Protein AF-A0A4U9HI62-F1 (afdb_monomer_lite)

Organism: NCBI:txid83655

Radius of gyration: 24.8 Å; chains: 1; bounding box: 85×35×76 Å

pLDDT: mean 85.25, std 19.71, range [37.12, 98.94]

Structure (mmCIF, N/CA/C/O backbone):
data_AF-A0A4U9HI62-F1
#
_entry.id   AF-A0A4U9HI62-F1
#
loop_
_atom_site.group_PDB
_atom_site.id
_atom_site.type_symbol
_atom_site.label_atom_id
_atom_site.label_alt_id
_atom_site.label_comp_id
_atom_site.label_asym_id
_atom_site.label_entity_id
_atom_site.label_seq_id
_atom_site.pdbx_PDB_ins_code
_atom_site.Cartn_x
_atom_site.Cartn_y
_atom_site.Cartn_z
_atom_site.occupancy
_atom_site.B_iso_or_equiv
_atom_site.auth_seq_id
_atom_site.auth_comp_id
_atom_site.auth_asym_id
_atom_site.auth_atom_id
_atom_site.pdbx_PDB_model_num
ATOM 1 N N . MET A 1 1 ? 38.200 18.224 -15.671 1.00 39.47 1 MET A N 1
ATOM 2 C CA . MET A 1 1 ? 36.780 18.005 -16.021 1.00 39.47 1 MET A CA 1
ATOM 3 C C . MET A 1 1 ? 36.491 16.531 -15.825 1.00 39.47 1 MET A C 1
ATOM 5 O O . MET A 1 1 ? 36.965 15.726 -16.612 1.00 39.47 1 MET A O 1
ATOM 9 N N . LEU A 1 2 ? 35.824 16.174 -14.729 1.00 37.12 2 LEU A N 1
ATOM 10 C CA . LEU A 1 2 ? 35.313 14.820 -14.533 1.00 37.12 2 LEU A CA 1
ATOM 11 C C . LEU A 1 2 ? 34.045 14.703 -15.378 1.00 37.12 2 LEU A C 1
ATOM 13 O O . LEU A 1 2 ? 33.030 15.313 -15.054 1.00 37.12 2 LEU A O 1
ATOM 17 N N . PHE A 1 3 ? 34.132 13.984 -16.494 1.00 41.41 3 PHE A N 1
ATOM 18 C CA . PHE A 1 3 ? 32.946 13.513 -17.196 1.00 41.41 3 PHE A CA 1
ATOM 19 C C . PHE A 1 3 ? 32.294 12.464 -16.300 1.00 41.41 3 PHE A C 1
ATOM 21 O O . PHE A 1 3 ? 32.802 11.350 -16.186 1.00 41.41 3 PHE A O 1
ATOM 28 N N . GLN A 1 4 ? 31.199 12.822 -15.631 1.00 47.38 4 GLN A N 1
ATOM 29 C CA . GLN A 1 4 ? 30.292 11.796 -15.137 1.00 47.38 4 GLN A CA 1
ATOM 30 C C . GLN A 1 4 ? 29.569 11.218 -16.359 1.00 47.38 4 GLN A C 1
ATOM 32 O O . GLN A 1 4 ? 28.978 11.989 -17.122 1.00 47.38 4 GLN A O 1
ATOM 37 N N . PRO A 1 5 ? 29.646 9.901 -16.608 1.00 45.91 5 PRO A N 1
ATOM 38 C CA . PRO A 1 5 ? 28.859 9.294 -17.665 1.00 45.91 5 PRO A CA 1
ATOM 39 C C . PRO A 1 5 ? 27.380 9.509 -17.337 1.00 45.91 5 PRO A C 1
ATOM 41 O O . PRO A 1 5 ? 26.924 9.169 -16.247 1.00 45.91 5 PRO A O 1
ATOM 44 N N . ILE A 1 6 ? 26.635 10.096 -18.274 1.00 47.72 6 ILE A N 1
ATOM 45 C CA . ILE A 1 6 ? 25.176 10.159 -18.203 1.00 47.72 6 ILE A CA 1
ATOM 46 C C . ILE A 1 6 ? 24.688 8.715 -18.332 1.00 47.72 6 ILE A C 1
ATOM 48 O O . ILE A 1 6 ? 24.604 8.173 -19.432 1.00 47.72 6 ILE A O 1
ATOM 52 N N . GLN A 1 7 ? 24.424 8.066 -17.201 1.00 53.81 7 GLN A N 1
ATOM 53 C CA . GLN A 1 7 ? 23.622 6.852 -17.175 1.00 53.81 7 GLN A CA 1
ATOM 54 C C . GLN A 1 7 ? 22.209 7.275 -17.578 1.00 53.81 7 GLN A C 1
ATOM 56 O O . GLN A 1 7 ? 21.537 7.999 -16.842 1.00 53.81 7 GLN A O 1
ATOM 61 N N . LEU A 1 8 ? 21.774 6.894 -18.781 1.00 54.72 8 LEU A N 1
ATOM 62 C CA . LEU A 1 8 ? 20.358 6.991 -19.121 1.00 54.72 8 LEU A CA 1
ATOM 63 C C . LEU A 1 8 ? 19.589 6.143 -18.095 1.00 54.72 8 LEU A C 1
ATOM 65 O O . LEU A 1 8 ? 19.993 5.007 -17.847 1.00 54.72 8 LEU A O 1
ATOM 69 N N . PRO A 1 9 ? 18.525 6.668 -17.471 1.00 72.19 9 PRO A N 1
ATOM 70 C CA . PRO A 1 9 ? 17.819 5.933 -16.436 1.00 72.19 9 PRO A CA 1
ATOM 71 C C . PRO A 1 9 ? 17.153 4.684 -17.033 1.00 72.19 9 PRO A C 1
ATOM 73 O O . PRO A 1 9 ? 16.184 4.777 -17.788 1.00 72.19 9 PRO A O 1
ATOM 76 N N . ASN A 1 10 ? 17.678 3.502 -16.704 1.00 82.12 10 ASN A N 1
ATOM 77 C CA . ASN A 1 10 ? 17.134 2.220 -17.155 1.00 82.12 10 ASN A CA 1
ATOM 78 C C . ASN A 1 10 ? 15.726 2.028 -16.570 1.00 82.12 10 ASN A C 1
ATOM 80 O O . ASN A 1 10 ? 15.565 2.024 -15.351 1.00 82.12 10 ASN A O 1
ATOM 84 N N . THR A 1 11 ? 14.710 1.880 -17.423 1.00 90.31 11 THR A N 1
ATOM 85 C CA . THR A 1 11 ? 13.299 1.766 -17.009 1.00 90.31 11 THR A CA 1
ATOM 86 C C . THR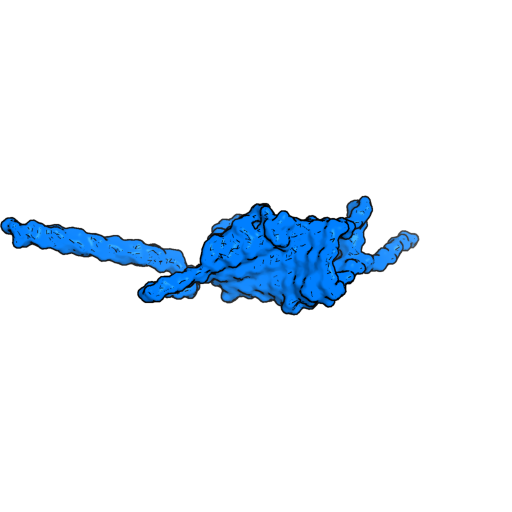 A 1 11 ? 12.755 0.370 -17.306 1.00 90.31 11 THR A C 1
ATOM 88 O O . THR A 1 11 ? 12.814 -0.076 -18.454 1.00 90.31 11 THR A O 1
ATOM 91 N N . LEU A 1 12 ? 12.151 -0.285 -16.314 1.00 92.88 12 LEU A N 1
ATOM 92 C CA . LEU A 1 12 ? 11.338 -1.486 -16.512 1.00 92.88 12 LEU A CA 1
ATOM 93 C C . LEU A 1 12 ? 9.904 -1.077 -16.878 1.00 92.88 12 LEU A C 1
ATOM 95 O O . LEU A 1 12 ? 9.232 -0.402 -16.102 1.00 92.88 12 LEU A O 1
ATOM 99 N N . ARG A 1 13 ? 9.417 -1.466 -18.061 1.00 95.62 13 ARG A N 1
ATOM 100 C CA . ARG A 1 13 ? 8.037 -1.183 -18.497 1.00 95.62 13 ARG A CA 1
ATOM 101 C C . ARG A 1 13 ? 7.234 -2.472 -18.566 1.00 95.62 13 ARG A C 1
ATOM 103 O O . ARG A 1 13 ? 7.564 -3.350 -19.357 1.00 95.62 13 ARG A O 1
ATOM 110 N N . LEU A 1 14 ? 6.163 -2.544 -17.787 1.00 97.81 14 LEU A N 1
ATOM 111 C CA . LEU A 1 14 ? 5.234 -3.670 -17.780 1.00 97.81 14 LEU A CA 1
ATOM 112 C C . LEU A 1 14 ? 4.024 -3.316 -18.651 1.00 97.81 14 LEU A C 1
ATOM 114 O O . LEU A 1 14 ? 3.350 -2.313 -18.412 1.00 97.81 14 LEU A O 1
ATOM 118 N N . THR A 1 15 ? 3.761 -4.108 -19.688 1.00 97.56 15 THR A N 1
ATOM 119 C CA . THR A 1 15 ? 2.645 -3.916 -20.630 1.00 97.56 15 THR A CA 1
ATOM 120 C C . THR A 1 15 ? 1.847 -5.210 -20.771 1.00 97.56 15 THR A C 1
ATOM 122 O O . THR A 1 15 ? 2.363 -6.292 -20.507 1.00 97.56 15 THR A O 1
ATOM 125 N N . GLY A 1 16 ? 0.570 -5.127 -21.153 1.00 97.62 16 GLY A N 1
ATOM 126 C CA . GLY A 1 16 ? -0.283 -6.317 -21.257 1.00 97.62 16 GLY A CA 1
ATOM 127 C C . GLY A 1 16 ? -0.533 -6.980 -19.899 1.00 97.62 16 GLY A C 1
ATOM 128 O O . GLY A 1 16 ? -0.913 -6.298 -18.948 1.00 97.62 16 GLY A O 1
ATOM 129 N N . THR A 1 17 ? -0.340 -8.292 -19.815 1.00 98.19 17 THR A N 1
ATOM 130 C CA . THR A 1 17 ? -0.448 -9.074 -18.575 1.00 98.19 17 THR A CA 1
ATOM 131 C C . THR A 1 17 ? 0.752 -9.990 -18.412 1.00 98.19 17 THR A C 1
ATOM 133 O O . THR A 1 17 ? 1.273 -10.465 -19.424 1.00 98.19 17 THR A O 1
ATOM 136 N N . GLY A 1 18 ? 1.131 -10.329 -17.183 1.00 97.56 18 GLY A N 1
ATOM 137 C CA . GLY A 1 18 ? 2.198 -11.303 -16.972 1.00 97.56 18 GLY A CA 1
ATOM 138 C C . GLY A 1 18 ? 2.489 -11.635 -15.517 1.00 97.56 18 GLY A C 1
ATOM 139 O O . GLY A 1 18 ? 2.011 -10.988 -14.591 1.00 97.56 18 GLY A O 1
ATOM 140 N N . THR A 1 19 ? 3.310 -12.658 -15.336 1.00 97.50 19 THR A N 1
ATOM 141 C CA . THR A 1 19 ? 3.870 -13.053 -14.045 1.00 97.50 19 THR A CA 1
ATOM 142 C C . THR A 1 19 ? 5.362 -13.258 -14.225 1.00 97.50 19 THR A C 1
ATOM 144 O O . THR A 1 19 ? 5.764 -13.868 -15.215 1.00 97.50 19 THR A O 1
ATOM 147 N N . GLU A 1 20 ? 6.168 -12.802 -13.278 1.00 96.81 20 GLU A N 1
ATOM 148 C CA . GLU A 1 20 ? 7.616 -12.979 -13.308 1.00 96.81 20 GLU A CA 1
ATOM 149 C C . GLU A 1 20 ? 8.150 -13.212 -11.893 1.00 96.81 20 GLU A C 1
ATOM 151 O O . GLU A 1 20 ? 7.743 -12.553 -10.931 1.00 96.81 20 GLU A O 1
ATOM 156 N N . ASP A 1 21 ? 9.059 -14.170 -11.751 1.00 95.81 21 ASP A N 1
ATOM 157 C CA . ASP A 1 21 ? 9.662 -14.548 -10.473 1.00 95.81 21 ASP A CA 1
ATOM 158 C C . ASP A 1 21 ? 11.165 -14.255 -10.394 1.00 95.81 21 ASP A C 1
ATOM 160 O O . ASP A 1 21 ? 11.751 -14.361 -9.313 1.00 95.81 21 ASP A O 1
ATOM 164 N N . SER A 1 22 ? 11.780 -13.810 -11.492 1.00 94.62 22 SER A N 1
ATOM 165 C CA . SER A 1 22 ? 13.163 -13.346 -11.493 1.00 94.62 22 SER A CA 1
ATOM 166 C C . SER A 1 22 ? 13.362 -12.096 -10.636 1.00 94.62 22 SER A C 1
ATOM 168 O O . SER A 1 22 ? 12.497 -11.225 -10.525 1.00 94.62 22 SER A O 1
ATOM 170 N N . ASN A 1 23 ? 14.564 -11.974 -10.072 1.00 92.25 23 ASN A N 1
ATOM 171 C CA . ASN A 1 23 ? 14.988 -10.761 -9.385 1.00 92.25 23 ASN A CA 1
ATOM 172 C C . ASN A 1 23 ? 15.405 -9.685 -10.399 1.00 92.25 23 ASN A C 1
ATOM 174 O O . ASN A 1 23 ? 16.255 -9.919 -11.257 1.00 92.25 23 ASN A O 1
ATOM 178 N N . PHE A 1 24 ? 14.875 -8.480 -10.223 1.00 90.12 24 PHE A N 1
ATOM 179 C CA . PHE A 1 24 ? 15.242 -7.261 -10.937 1.00 90.12 24 PHE A CA 1
ATOM 180 C C . PHE A 1 24 ? 16.097 -6.366 -10.036 1.00 90.12 24 PHE A C 1
ATOM 182 O O . PHE A 1 24 ? 15.711 -5.249 -9.690 1.00 90.12 24 PHE A O 1
ATOM 189 N N . ILE A 1 25 ? 17.247 -6.893 -9.620 1.00 85.12 25 ILE A N 1
ATOM 190 C CA . ILE A 1 25 ? 18.192 -6.228 -8.715 1.00 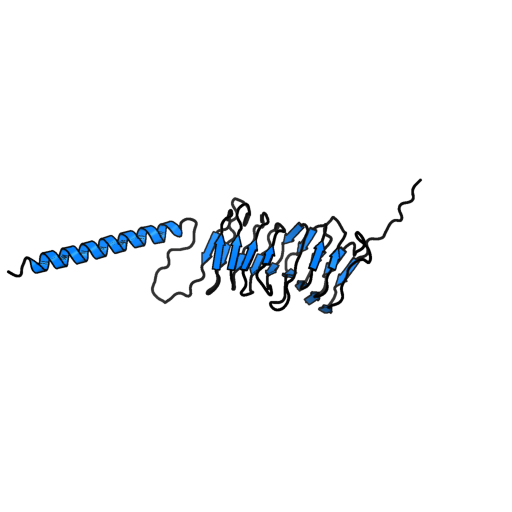85.12 25 ILE A CA 1
ATOM 191 C C . ILE A 1 25 ? 19.500 -5.910 -9.444 1.00 85.12 25 ILE A C 1
ATOM 193 O O . ILE A 1 25 ? 19.877 -6.618 -10.383 1.00 85.12 25 ILE A O 1
ATOM 197 N N . GLY A 1 26 ? 20.195 -4.847 -9.037 1.00 77.44 26 GLY A N 1
ATOM 198 C CA . GLY A 1 26 ? 21.539 -4.582 -9.544 1.00 77.44 26 GLY A CA 1
ATOM 199 C C . GLY A 1 26 ? 22.571 -5.564 -8.998 1.00 77.44 26 GLY A C 1
ATOM 200 O O . GLY A 1 26 ? 22.345 -6.258 -8.009 1.00 77.44 26 GLY A O 1
ATOM 201 N N . LEU A 1 27 ? 23.726 -5.633 -9.663 1.00 73.38 27 LEU A N 1
ATOM 202 C CA . LEU A 1 27 ? 24.824 -6.513 -9.250 1.00 73.38 27 LEU A CA 1
ATOM 203 C C . LEU A 1 27 ? 25.618 -5.954 -8.058 1.00 73.38 27 LEU A C 1
ATOM 205 O O . LEU A 1 27 ? 26.218 -6.737 -7.325 1.00 73.38 27 LEU A O 1
ATOM 209 N N . ASN A 1 28 ? 25.619 -4.630 -7.860 1.00 74.62 28 ASN A N 1
ATOM 210 C CA . ASN A 1 28 ? 26.267 -3.956 -6.733 1.00 74.62 28 ASN A CA 1
ATOM 211 C C . ASN A 1 28 ? 25.298 -3.006 -6.013 1.00 74.62 28 ASN A C 1
ATOM 213 O O . ASN A 1 28 ? 24.257 -2.627 -6.544 1.00 74.62 28 ASN A O 1
ATOM 217 N N . GLU A 1 29 ? 25.671 -2.583 -4.805 1.00 57.00 29 GLU A N 1
ATOM 218 C CA . GLU A 1 29 ? 24.950 -1.548 -4.061 1.00 57.00 29 GLU A CA 1
ATOM 219 C C . GLU A 1 29 ? 24.902 -0.239 -4.867 1.00 57.00 29 GLU A C 1
ATOM 221 O O . GLU A 1 29 ? 25.935 0.284 -5.282 1.00 57.00 29 GLU A O 1
ATOM 226 N N . GLY A 1 30 ? 23.696 0.284 -5.099 1.00 62.56 30 GLY A N 1
ATOM 227 C CA . GLY A 1 30 ? 23.479 1.468 -5.936 1.00 62.56 30 GLY A CA 1
ATOM 228 C C . GLY A 1 30 ? 23.289 1.172 -7.427 1.00 62.56 30 GLY A C 1
ATOM 229 O O . GLY A 1 30 ? 22.955 2.090 -8.175 1.00 62.56 30 GLY A O 1
ATOM 230 N N . ASP A 1 31 ? 23.415 -0.089 -7.845 1.00 71.25 31 ASP A N 1
ATOM 231 C CA . ASP A 1 31 ? 22.993 -0.542 -9.166 1.00 71.25 31 ASP A CA 1
ATOM 232 C C . ASP A 1 31 ? 21.537 -1.037 -9.085 1.00 71.25 31 ASP A C 1
ATOM 234 O O . ASP A 1 31 ? 21.136 -1.710 -8.138 1.00 71.25 31 ASP A O 1
ATOM 238 N N . GLY A 1 32 ? 20.717 -0.707 -10.079 1.00 80.50 32 GLY A N 1
ATOM 239 C CA . GLY A 1 32 ? 19.308 -1.096 -10.136 1.00 80.50 32 GLY A CA 1
ATOM 240 C C . GLY A 1 32 ? 18.600 -0.440 -11.316 1.00 80.50 32 GLY A C 1
ATOM 241 O O . GLY A 1 32 ? 19.234 0.203 -12.161 1.00 80.50 32 GLY A O 1
ATOM 242 N N . PHE A 1 33 ? 17.278 -0.584 -11.386 1.00 89.38 33 PHE A N 1
ATOM 243 C CA . PHE A 1 33 ? 16.493 0.160 -12.367 1.00 89.38 33 PHE A CA 1
ATOM 244 C C . PHE A 1 33 ? 16.255 1.576 -11.852 1.00 89.38 33 PHE A C 1
ATOM 246 O O . PHE A 1 33 ? 15.950 1.800 -10.683 1.00 89.38 33 PHE A O 1
ATOM 253 N N . ALA A 1 34 ? 16.373 2.563 -12.732 1.00 91.00 34 ALA A N 1
ATOM 254 C CA . ALA A 1 34 ? 16.032 3.930 -12.377 1.00 91.00 34 ALA A CA 1
ATOM 255 C C . ALA A 1 34 ? 14.527 4.078 -12.128 1.00 91.00 34 ALA A C 1
ATOM 257 O O . ALA A 1 34 ? 14.119 4.876 -11.286 1.00 91.00 34 ALA A O 1
ATOM 258 N N . SER A 1 35 ? 13.703 3.305 -12.839 1.00 94.00 35 SER A N 1
ATOM 259 C CA . SER A 1 35 ? 12.263 3.291 -12.614 1.00 94.00 35 SER A CA 1
ATOM 260 C C . SER A 1 35 ? 11.571 2.016 -13.100 1.00 94.00 35 SER A C 1
ATOM 262 O O . SER A 1 35 ? 12.095 1.265 -13.925 1.00 94.00 35 SER A O 1
ATOM 264 N N . LEU A 1 36 ? 10.356 1.804 -12.598 1.00 96.44 36 LEU A N 1
ATOM 265 C CA . LEU A 1 36 ? 9.380 0.820 -13.046 1.00 96.44 36 LEU A CA 1
ATOM 266 C C . LEU A 1 36 ? 8.088 1.554 -13.421 1.00 96.44 36 LEU A C 1
ATOM 268 O O . LEU A 1 36 ? 7.575 2.367 -12.654 1.00 96.44 36 LEU A O 1
ATOM 272 N N . THR A 1 37 ? 7.540 1.272 -14.599 1.00 97.38 37 THR A N 1
ATOM 273 C CA . THR A 1 37 ? 6.244 1.808 -15.041 1.00 97.38 37 THR A CA 1
ATOM 274 C C . THR A 1 37 ? 5.325 0.676 -15.482 1.00 97.38 37 THR A C 1
ATOM 276 O O . THR A 1 37 ? 5.625 -0.047 -16.434 1.00 97.38 37 THR A O 1
ATOM 279 N N . MET A 1 38 ? 4.185 0.545 -14.810 1.00 98.12 38 MET A N 1
ATOM 280 C CA . MET A 1 38 ? 3.113 -0.380 -15.152 1.00 98.12 38 MET A CA 1
ATOM 281 C C . MET A 1 38 ? 2.058 0.325 -16.012 1.00 98.12 38 MET A C 1
ATOM 283 O O . MET A 1 38 ? 1.379 1.237 -15.550 1.00 98.12 38 MET A O 1
ATOM 287 N N . LEU A 1 39 ? 1.934 -0.135 -17.259 1.00 97.94 39 LEU A N 1
ATOM 288 C CA . LEU A 1 39 ? 0.978 0.309 -18.289 1.00 97.94 39 LEU A CA 1
ATOM 289 C C . LEU A 1 39 ? 0.077 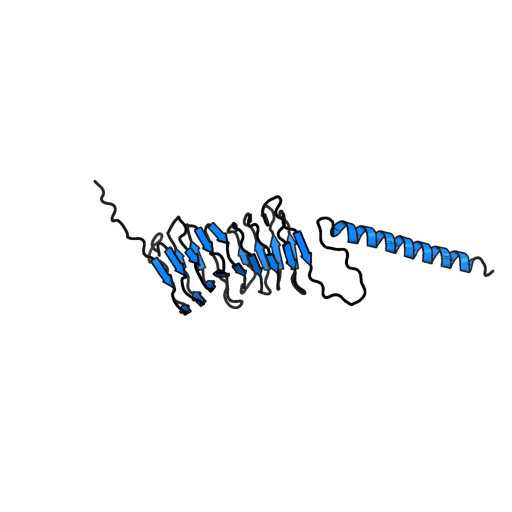-0.851 -18.759 1.00 97.94 39 LEU A C 1
ATOM 291 O O . LEU A 1 39 ? -0.602 -0.762 -19.783 1.00 97.94 39 LEU A O 1
ATOM 295 N N . GLY A 1 40 ? 0.167 -1.994 -18.079 1.00 97.56 40 GLY A N 1
ATOM 296 C CA . GLY A 1 40 ? -0.584 -3.200 -18.386 1.00 97.56 40 GLY A CA 1
ATOM 297 C C . GLY A 1 40 ? -1.958 -3.233 -17.724 1.00 97.56 40 GLY A C 1
ATOM 298 O O . GLY A 1 40 ? -2.474 -2.234 -17.222 1.00 97.56 40 GLY A O 1
ATOM 299 N N . THR A 1 41 ? -2.537 -4.426 -17.710 1.00 98.38 41 THR A N 1
ATOM 300 C CA . THR A 1 41 ? -3.826 -4.717 -17.072 1.00 98.38 41 THR A CA 1
ATOM 301 C C . THR A 1 41 ? -3.657 -5.530 -15.792 1.00 98.38 41 THR A C 1
ATOM 303 O O . THR A 1 41 ? -4.308 -5.195 -14.808 1.00 98.38 41 THR A O 1
ATOM 306 N N . ASP A 1 42 ? -2.752 -6.513 -15.766 1.00 98.50 42 ASP A N 1
ATOM 307 C CA . ASP A 1 42 ? -2.442 -7.302 -14.566 1.00 98.50 42 ASP A CA 1
ATOM 308 C C . ASP A 1 42 ? -1.017 -7.875 -14.628 1.00 98.50 42 ASP A C 1
ATOM 310 O O . ASP A 1 42 ? -0.697 -8.642 -15.537 1.00 98.50 42 ASP A O 1
ATOM 314 N N . TRP A 1 43 ? -0.151 -7.476 -13.702 1.00 98.56 43 TRP A N 1
ATOM 315 C CA . TRP A 1 43 ? 1.219 -7.973 -13.593 1.00 98.56 43 TRP A CA 1
ATOM 316 C C . TRP A 1 43 ? 1.535 -8.408 -12.168 1.00 98.56 43 TRP A C 1
ATOM 318 O O . TRP A 1 43 ? 1.280 -7.667 -11.221 1.00 98.56 43 TRP A O 1
ATOM 328 N N . GLU A 1 44 ? 2.176 -9.562 -12.021 1.00 98.62 44 GLU A N 1
ATOM 329 C CA . GLU A 1 44 ? 2.686 -10.057 -10.743 1.00 98.62 44 GLU A CA 1
ATOM 330 C C . GLU A 1 44 ? 4.206 -10.223 -10.801 1.00 98.62 44 GLU A C 1
ATOM 332 O O . GLU A 1 44 ? 4.722 -11.002 -11.600 1.00 98.62 44 GLU A O 1
ATOM 337 N N . LEU A 1 45 ? 4.926 -9.499 -9.942 1.00 98.25 45 LEU A N 1
ATOM 338 C CA . LEU A 1 45 ? 6.365 -9.654 -9.748 1.00 98.25 45 LEU A CA 1
ATOM 339 C C . LEU A 1 45 ? 6.612 -10.274 -8.371 1.00 98.25 45 LEU A C 1
ATOM 341 O O . LEU A 1 45 ? 6.363 -9.644 -7.339 1.00 98.25 45 LEU A O 1
ATOM 345 N N . THR A 1 46 ? 7.090 -11.517 -8.349 1.00 97.06 46 THR A N 1
ATOM 346 C CA . THR A 1 46 ? 7.357 -12.247 -7.097 1.00 97.06 46 THR A CA 1
ATOM 347 C C . THR A 1 46 ? 8.834 -12.303 -6.719 1.00 97.06 46 THR A C 1
ATOM 349 O O . THR A 1 46 ? 9.152 -12.632 -5.578 1.00 97.06 46 THR A O 1
ATOM 352 N N . GLY A 1 47 ? 9.726 -11.951 -7.647 1.00 96.12 47 GLY A N 1
ATOM 353 C CA . GLY A 1 47 ? 11.132 -11.695 -7.351 1.00 96.12 47 GLY A CA 1
ATOM 354 C C . GLY A 1 47 ? 11.349 -10.334 -6.683 1.00 96.12 47 GLY A C 1
ATOM 355 O O . GLY A 1 47 ? 10.452 -9.491 -6.613 1.00 96.12 47 GLY A O 1
ATOM 356 N N . ASN A 1 48 ? 12.564 -10.114 -6.184 1.00 94.75 48 ASN A N 1
ATOM 357 C CA . ASN A 1 48 ? 12.968 -8.837 -5.599 1.00 94.75 48 ASN A CA 1
ATOM 358 C C . ASN A 1 48 ? 13.164 -7.775 -6.687 1.00 94.75 48 ASN A C 1
ATOM 360 O O . ASN A 1 48 ? 13.610 -8.092 -7.790 1.00 94.75 48 ASN A O 1
ATOM 364 N N . VAL A 1 49 ? 12.885 -6.514 -6.367 1.00 94.31 49 VAL A N 1
ATOM 365 C CA . VAL A 1 49 ? 13.015 -5.383 -7.294 1.00 94.31 49 VAL A CA 1
ATOM 366 C C . VAL A 1 49 ? 13.760 -4.246 -6.601 1.00 94.31 49 VAL A C 1
ATOM 368 O O . VAL A 1 49 ? 13.297 -3.751 -5.574 1.00 94.31 49 VAL A O 1
ATOM 371 N N . ASP A 1 50 ? 14.869 -3.801 -7.192 1.00 92.88 50 ASP A N 1
ATOM 372 C CA . ASP A 1 50 ? 15.624 -2.644 -6.703 1.00 92.88 50 ASP A CA 1
ATOM 373 C C . ASP A 1 50 ? 15.467 -1.450 -7.650 1.00 92.88 50 ASP A C 1
ATOM 375 O O . ASP A 1 50 ? 15.868 -1.480 -8.821 1.00 92.88 50 ASP A O 1
ATOM 379 N N . ILE A 1 51 ? 14.883 -0.379 -7.111 1.00 93.19 51 ILE A N 1
ATOM 380 C CA . ILE A 1 51 ? 14.625 0.886 -7.790 1.00 93.19 51 ILE A CA 1
ATOM 381 C C . ILE A 1 51 ? 15.447 1.998 -7.134 1.00 93.19 51 ILE A C 1
ATOM 383 O O . ILE A 1 51 ? 15.234 2.366 -5.976 1.00 93.19 51 ILE A O 1
ATOM 387 N N . ILE A 1 52 ? 16.373 2.566 -7.905 1.00 90.19 52 ILE A N 1
ATOM 388 C CA . ILE A 1 52 ? 17.348 3.564 -7.433 1.00 90.19 52 ILE A CA 1
ATOM 389 C C . ILE A 1 52 ? 16.949 5.012 -7.753 1.00 90.19 52 ILE A C 1
ATOM 391 O O . ILE A 1 52 ? 17.616 5.950 -7.317 1.00 90.19 52 ILE A O 1
ATOM 395 N N . GLY A 1 53 ? 15.877 5.217 -8.524 1.00 88.50 53 GLY A N 1
ATOM 396 C CA . GLY A 1 53 ? 15.363 6.553 -8.823 1.00 88.50 53 GLY A CA 1
ATOM 397 C C . GLY A 1 53 ? 14.819 7.263 -7.582 1.00 88.50 53 GLY A C 1
ATOM 398 O O . GLY A 1 53 ? 14.283 6.628 -6.677 1.00 88.50 53 GLY A O 1
ATOM 399 N N . THR A 1 54 ? 14.935 8.592 -7.554 1.00 86.44 54 THR A N 1
ATOM 400 C CA . THR A 1 54 ? 14.584 9.427 -6.389 1.00 86.44 54 THR A CA 1
ATOM 401 C C . THR A 1 54 ? 13.248 10.171 -6.512 1.00 86.44 54 THR A C 1
ATOM 403 O O . THR A 1 54 ? 12.742 10.662 -5.503 1.00 86.44 54 THR A O 1
ATOM 406 N N . ASP A 1 55 ? 12.682 10.258 -7.720 1.00 88.56 55 ASP A N 1
ATOM 407 C CA . ASP A 1 55 ? 11.375 10.879 -8.001 1.00 88.56 55 ASP A CA 1
ATOM 408 C C . ASP A 1 55 ? 10.252 9.824 -7.961 1.00 88.56 55 ASP A C 1
ATOM 410 O O . ASP A 1 55 ? 10.350 8.854 -7.216 1.00 88.56 55 ASP A O 1
ATOM 414 N N . ASP A 1 56 ? 9.193 9.973 -8.765 1.00 90.25 56 ASP A N 1
ATOM 415 C CA . ASP A 1 56 ? 8.208 8.913 -9.019 1.00 90.25 56 ASP A CA 1
ATOM 416 C C . ASP A 1 56 ? 8.849 7.772 -9.823 1.00 90.25 56 ASP A C 1
ATOM 418 O O . ASP A 1 56 ? 8.747 7.688 -11.053 1.00 90.25 56 ASP A O 1
ATOM 422 N N . SER A 1 57 ? 9.562 6.919 -9.107 1.00 94.56 57 SER A N 1
ATOM 423 C CA . SER A 1 57 ? 10.401 5.851 -9.627 1.00 94.56 57 SER A CA 1
ATOM 424 C C . SER A 1 57 ? 9.631 4.540 -9.792 1.00 94.56 57 SER A C 1
ATOM 426 O O . SER A 1 57 ? 10.003 3.729 -10.631 1.00 94.56 57 SER A O 1
ATOM 428 N N . ILE A 1 58 ? 8.519 4.346 -9.080 1.00 97.88 58 ILE A N 1
ATOM 429 C CA . ILE A 1 58 ? 7.537 3.296 -9.381 1.00 97.88 58 ILE A CA 1
ATOM 430 C C . ILE A 1 58 ? 6.217 3.976 -9.733 1.00 97.88 58 ILE A C 1
ATOM 432 O O . ILE A 1 58 ? 5.652 4.693 -8.910 1.00 97.88 58 ILE A O 1
ATOM 436 N N . LYS A 1 59 ? 5.707 3.739 -10.942 1.00 98.25 59 LYS A N 1
ATOM 437 C CA . LYS A 1 59 ? 4.421 4.271 -11.409 1.00 98.25 59 LYS A CA 1
ATOM 438 C C . LYS A 1 59 ? 3.487 3.143 -11.804 1.00 98.25 59 LYS A C 1
ATOM 440 O O . LYS A 1 59 ? 3.804 2.367 -12.705 1.00 98.25 59 LYS A O 1
ATOM 445 N N . VAL A 1 60 ? 2.341 3.064 -11.141 1.00 98.75 60 VAL A N 1
ATOM 446 C CA . VAL A 1 60 ? 1.238 2.180 -11.522 1.00 98.75 60 VAL A CA 1
ATOM 447 C C . VAL A 1 60 ? 0.183 3.035 -12.204 1.00 98.75 60 VAL A C 1
ATOM 449 O O . VAL A 1 60 ? -0.695 3.582 -11.542 1.00 98.75 60 VAL A O 1
ATOM 452 N N . ASP A 1 61 ? 0.324 3.204 -13.519 1.00 98.56 61 ASP A N 1
ATOM 453 C CA . ASP A 1 61 ? -0.527 4.106 -14.303 1.00 98.56 61 ASP A CA 1
ATOM 454 C C . ASP A 1 61 ? -1.869 3.452 -14.653 1.00 98.56 61 ASP A C 1
ATOM 456 O O . ASP A 1 61 ? -2.889 4.133 -14.746 1.00 98.56 61 ASP A O 1
ATOM 460 N N . THR A 1 62 ? -1.884 2.128 -14.842 1.00 98.44 62 THR A N 1
ATOM 461 C CA . THR A 1 62 ? -3.085 1.362 -15.195 1.00 98.44 62 THR A CA 1
ATOM 462 C C . THR A 1 62 ? -3.076 -0.034 -14.583 1.00 98.44 62 THR A C 1
ATOM 464 O O . THR A 1 62 ? -2.028 -0.576 -14.231 1.00 98.44 62 THR A O 1
ATOM 467 N N . GLY A 1 63 ? -4.259 -0.651 -14.532 1.00 98.69 63 GLY A N 1
ATOM 468 C CA . GLY A 1 63 ? -4.401 -2.060 -14.180 1.00 98.69 63 GLY A CA 1
ATOM 469 C C . GLY A 1 63 ? -3.973 -2.366 -12.749 1.00 98.69 63 GLY A C 1
ATOM 470 O O . GLY A 1 63 ? -4.051 -1.512 -11.863 1.00 98.69 63 GLY A O 1
ATOM 471 N N . LYS A 1 64 ? -3.543 -3.606 -12.529 1.00 98.81 64 LYS A N 1
ATOM 472 C CA . LYS A 1 64 ? -3.086 -4.111 -11.239 1.00 98.81 64 LYS A CA 1
ATOM 473 C C . LYS A 1 64 ? -1.621 -4.526 -11.307 1.00 98.81 64 LYS A C 1
ATOM 475 O O . LYS A 1 64 ? -1.256 -5.347 -12.139 1.00 98.81 64 LYS A O 1
ATOM 480 N N . LEU A 1 65 ? -0.795 -3.980 -10.422 1.00 98.88 65 LEU A N 1
ATOM 481 C CA . LEU A 1 65 ? 0.555 -4.471 -10.163 1.00 98.88 65 LEU A CA 1
ATOM 482 C C . LEU A 1 65 ? 0.571 -5.170 -8.808 1.00 98.88 65 LEU A C 1
ATOM 484 O O . LEU A 1 65 ? 0.184 -4.575 -7.807 1.00 98.88 65 LEU A O 1
ATOM 488 N N . THR A 1 66 ? 1.044 -6.406 -8.767 1.00 98.88 66 THR A N 1
ATOM 489 C CA . THR A 1 66 ? 1.242 -7.169 -7.537 1.00 98.88 66 THR A CA 1
ATOM 490 C C . THR A 1 66 ? 2.734 -7.336 -7.290 1.00 98.88 66 THR A C 1
ATOM 492 O O . THR A 1 66 ? 3.447 -7.862 -8.142 1.00 98.88 66 THR A O 1
ATOM 495 N N . PHE A 1 67 ? 3.202 -6.918 -6.116 1.00 98.75 67 PHE A N 1
ATOM 496 C CA . PHE A 1 67 ? 4.531 -7.263 -5.620 1.00 98.75 67 PHE A CA 1
ATOM 497 C C . PHE A 1 67 ? 4.418 -8.351 -4.563 1.00 98.75 67 PHE A C 1
ATOM 499 O O . PHE A 1 67 ? 3.697 -8.190 -3.580 1.00 98.75 67 PHE A O 1
ATOM 506 N N . ALA A 1 68 ? 5.167 -9.435 -4.736 1.00 98.00 68 ALA A N 1
ATOM 507 C CA . ALA A 1 68 ? 5.231 -10.549 -3.791 1.00 98.00 68 ALA A CA 1
ATOM 508 C C . ALA A 1 68 ? 6.677 -10.951 -3.442 1.00 98.00 68 ALA A C 1
ATOM 510 O O . ALA A 1 68 ? 6.940 -12.099 -3.085 1.00 98.00 68 ALA A O 1
ATOM 511 N N . GLY A 1 69 ? 7.595 -9.992 -3.579 1.00 97.25 69 GLY A N 1
ATOM 512 C CA . GLY A 1 69 ? 8.996 -10.055 -3.170 1.00 97.25 69 GLY A CA 1
ATOM 513 C C . GLY A 1 69 ? 9.412 -8.761 -2.462 1.00 97.25 69 GLY A C 1
ATOM 514 O O . GLY A 1 69 ? 8.567 -7.914 -2.146 1.00 97.25 69 GLY A O 1
ATOM 515 N N . ASN A 1 70 ? 10.711 -8.599 -2.196 1.00 96.12 70 ASN A N 1
ATOM 516 C CA . ASN A 1 70 ? 11.222 -7.373 -1.591 1.00 96.12 70 ASN A CA 1
ATOM 517 C C . ASN A 1 70 ? 11.364 -6.258 -2.633 1.00 96.12 70 ASN A C 1
ATOM 519 O O . ASN A 1 70 ? 12.123 -6.424 -3.588 1.00 96.12 70 ASN A O 1
ATOM 523 N N . VAL A 1 71 ? 10.696 -5.120 -2.426 1.00 96.56 71 VAL A N 1
ATOM 524 C CA . VAL A 1 71 ? 10.833 -3.943 -3.298 1.00 96.56 71 VAL A CA 1
ATOM 525 C C . VAL A 1 71 ? 11.560 -2.828 -2.563 1.00 96.56 71 VAL A C 1
ATOM 527 O O . VAL A 1 71 ? 10.992 -2.151 -1.699 1.00 96.56 71 VAL A O 1
ATOM 530 N N . SER A 1 72 ? 12.826 -2.630 -2.927 1.00 93.94 72 SER A N 1
ATOM 531 C CA . SER A 1 72 ? 13.622 -1.504 -2.457 1.00 93.94 72 SER A CA 1
ATOM 532 C C . SER A 1 72 ? 13.386 -0.311 -3.374 1.00 93.94 72 SER A C 1
ATOM 534 O O . SER A 1 72 ? 13.729 -0.357 -4.553 1.00 93.94 72 SER A O 1
ATOM 536 N N . ASN A 1 73 ? 12.792 0.759 -2.851 1.00 93.56 73 ASN A N 1
ATOM 537 C CA . ASN A 1 73 ? 12.603 1.997 -3.592 1.00 93.56 73 ASN A CA 1
ATOM 538 C C . ASN A 1 73 ? 13.112 3.191 -2.778 1.00 93.56 73 ASN A C 1
ATOM 540 O O . ASN A 1 73 ? 12.604 3.483 -1.696 1.00 93.56 73 ASN A O 1
ATOM 544 N N . ALA A 1 74 ? 14.104 3.906 -3.310 1.00 87.44 74 ALA A N 1
ATOM 545 C CA . ALA A 1 74 ? 14.598 5.143 -2.703 1.00 87.44 74 ALA A CA 1
ATOM 546 C C . ALA A 1 74 ? 13.669 6.348 -2.956 1.00 87.44 74 ALA A C 1
ATOM 548 O O . ALA A 1 74 ? 13.695 7.326 -2.203 1.00 87.44 74 ALA A O 1
ATOM 549 N N . GLY A 1 75 ? 12.865 6.284 -4.018 1.00 94.00 75 GLY A N 1
ATOM 550 C CA . GLY A 1 75 ? 11.985 7.351 -4.474 1.00 94.00 75 GLY A CA 1
ATOM 551 C C . GLY A 1 75 ? 10.547 7.223 -3.978 1.00 94.00 75 GLY A C 1
ATOM 552 O O . GLY A 1 75 ? 10.258 6.745 -2.876 1.00 94.00 75 GLY A O 1
ATOM 553 N N . ASN A 1 76 ? 9.632 7.712 -4.806 1.00 97.69 76 ASN A N 1
ATOM 554 C CA . ASN A 1 76 ? 8.198 7.633 -4.610 1.00 97.69 76 ASN A CA 1
ATOM 555 C C . ASN A 1 76 ? 7.582 6.522 -5.461 1.00 97.69 76 ASN A C 1
ATOM 557 O O . ASN A 1 76 ? 7.930 6.318 -6.626 1.00 97.69 76 ASN A O 1
ATOM 561 N N . THR A 1 77 ? 6.615 5.840 -4.866 1.00 98.69 77 THR A N 1
ATOM 562 C CA . THR A 1 77 ? 5.668 4.984 -5.568 1.00 98.69 77 THR A CA 1
ATOM 563 C C . THR A 1 77 ? 4.381 5.768 -5.782 1.00 98.69 77 THR A C 1
ATOM 565 O O . THR A 1 77 ? 3.771 6.227 -4.816 1.00 98.69 77 THR A O 1
ATOM 568 N N . LEU A 1 78 ? 3.955 5.918 -7.032 1.00 98.75 78 LEU A N 1
ATOM 569 C CA . LEU A 1 78 ? 2.718 6.589 -7.412 1.00 98.75 78 LEU A CA 1
ATOM 570 C C . LEU A 1 78 ? 1.722 5.569 -7.969 1.00 98.75 78 LEU A C 1
ATOM 572 O O . LEU A 1 78 ? 1.978 4.936 -8.993 1.00 98.75 78 LEU A O 1
ATOM 576 N N . ILE A 1 79 ? 0.570 5.441 -7.313 1.00 98.88 79 ILE A N 1
ATOM 577 C CA . ILE A 1 79 ? -0.572 4.663 -7.807 1.00 98.88 79 ILE A CA 1
ATOM 578 C C . ILE A 1 79 ? -1.563 5.652 -8.411 1.00 98.88 79 ILE A C 1
ATOM 580 O O . ILE A 1 79 ? -2.113 6.487 -7.686 1.00 98.88 79 ILE A O 1
ATOM 584 N N . ALA A 1 80 ? -1.774 5.584 -9.723 1.00 98.81 80 ALA A N 1
ATOM 585 C CA . ALA A 1 80 ? -2.701 6.461 -10.424 1.00 98.81 80 ALA A CA 1
ATOM 586 C C . ALA A 1 80 ? -4.167 6.128 -10.103 1.00 98.81 80 ALA A C 1
ATOM 588 O O . ALA A 1 80 ? -4.499 5.035 -9.641 1.00 98.81 80 ALA A O 1
ATOM 589 N N . GLU A 1 81 ? -5.059 7.083 -10.363 1.00 98.62 81 GLU A N 1
ATOM 590 C CA . GLU A 1 81 ? -6.501 6.862 -10.250 1.00 98.62 81 GLU A CA 1
ATOM 591 C C . GLU A 1 81 ? -6.943 5.696 -11.151 1.00 98.62 81 GLU A C 1
ATOM 593 O O . GLU A 1 81 ? -6.531 5.588 -12.304 1.00 98.62 81 GLU A O 1
ATOM 598 N N . GLY A 1 82 ? -7.770 4.796 -10.612 1.00 98.19 82 GLY A N 1
ATOM 599 C CA . GLY A 1 82 ? -8.226 3.592 -11.315 1.00 98.19 82 GLY A CA 1
ATOM 600 C C . GLY A 1 82 ? -7.208 2.444 -11.380 1.00 98.19 82 GLY A C 1
ATOM 601 O O . GLY A 1 82 ? -7.581 1.345 -11.791 1.00 98.19 82 GLY A O 1
ATOM 602 N N . ALA A 1 83 ? -5.962 2.653 -10.946 1.00 98.88 83 ALA A N 1
ATOM 603 C CA . ALA A 1 83 ? -4.950 1.606 -10.847 1.00 98.88 83 ALA A CA 1
ATOM 604 C C . ALA A 1 83 ? -4.917 0.960 -9.451 1.00 98.88 83 ALA A C 1
ATOM 606 O O . ALA A 1 83 ? -5.397 1.526 -8.464 1.00 98.88 83 ALA A O 1
ATOM 607 N N . THR A 1 84 ? -4.341 -0.240 -9.365 1.00 98.94 84 THR A N 1
ATOM 608 C CA . THR A 1 84 ? -4.181 -0.997 -8.117 1.00 98.94 84 THR A CA 1
ATOM 609 C C . THR A 1 84 ? -2.736 -1.436 -7.927 1.00 98.94 84 THR A C 1
ATOM 611 O O . THR A 1 84 ? -2.146 -2.041 -8.818 1.00 98.94 84 THR A O 1
ATOM 614 N N . LEU A 1 85 ? -2.188 -1.190 -6.741 1.00 98.88 85 LEU A N 1
ATOM 615 C CA . LEU A 1 85 ? -0.973 -1.838 -6.260 1.00 98.88 85 LEU A CA 1
ATOM 616 C C . LEU A 1 85 ? -1.343 -2.822 -5.152 1.00 98.88 85 LEU A C 1
ATOM 618 O O . LEU A 1 85 ? -1.897 -2.408 -4.136 1.00 98.88 85 LEU A O 1
ATOM 622 N N . GLN A 1 86 ? -1.018 -4.100 -5.322 1.00 98.94 86 GLN A N 1
ATOM 623 C CA . GLN A 1 86 ? -1.174 -5.124 -4.294 1.00 98.94 86 GLN A CA 1
ATOM 624 C C . GLN A 1 86 ? 0.190 -5.519 -3.716 1.00 98.94 86 GLN A C 1
ATOM 626 O O . GLN A 1 86 ? 1.145 -5.752 -4.457 1.00 98.94 86 GLN A O 1
ATOM 631 N N . LEU A 1 87 ? 0.266 -5.631 -2.391 1.00 98.88 87 LEU A N 1
ATOM 632 C CA . LEU A 1 87 ? 1.414 -6.165 -1.665 1.00 98.88 87 LEU A CA 1
ATOM 633 C C . LEU A 1 87 ? 1.071 -7.539 -1.079 1.00 98.88 87 LEU A C 1
ATOM 635 O O . LEU A 1 87 ? 0.179 -7.666 -0.235 1.00 98.88 87 LEU A O 1
ATOM 639 N N . GLY A 1 88 ? 1.817 -8.543 -1.535 1.00 98.69 88 GLY A N 1
ATOM 640 C CA . GLY A 1 88 ? 1.636 -9.957 -1.231 1.00 98.69 88 GLY A CA 1
ATOM 641 C C . GLY A 1 88 ? 0.552 -10.629 -2.078 1.00 98.69 88 GLY A C 1
ATOM 642 O O . GLY A 1 88 ? -0.192 -9.971 -2.801 1.00 98.69 88 GLY A O 1
ATOM 643 N N . THR A 1 89 ? 0.468 -11.957 -1.999 1.00 98.25 89 THR A N 1
ATOM 644 C CA . THR A 1 89 ? -0.535 -12.794 -2.697 1.00 98.25 89 THR A CA 1
ATOM 645 C C . THR A 1 89 ? -1.406 -13.620 -1.747 1.00 98.25 89 THR A C 1
ATOM 647 O O . THR A 1 89 ? -2.231 -14.415 -2.189 1.00 98.25 89 THR A O 1
ATOM 650 N N . GLY A 1 90 ? -1.221 -13.464 -0.436 1.00 97.88 90 GLY A N 1
ATOM 651 C CA . GLY A 1 90 ? -1.776 -14.322 0.613 1.00 97.88 90 GLY A CA 1
ATOM 652 C C . GLY A 1 90 ? -0.928 -15.573 0.864 1.00 97.88 90 GLY A C 1
ATOM 653 O O . GLY A 1 90 ? -0.954 -16.116 1.963 1.00 97.88 90 GLY A O 1
ATOM 654 N N . GLU A 1 91 ? -0.122 -15.981 -0.121 1.00 97.50 91 GLU A N 1
ATOM 655 C CA . GLU A 1 91 ? 0.859 -17.072 -0.015 1.00 97.50 91 GLU A CA 1
ATOM 656 C C . GLU A 1 91 ? 2.306 -16.561 0.024 1.00 97.50 91 GLU A C 1
ATOM 658 O O . GLU A 1 91 ? 3.171 -17.175 0.648 1.00 97.50 91 GLU A O 1
ATOM 663 N N . LYS A 1 92 ? 2.569 -15.406 -0.599 1.00 98.06 92 LYS A N 1
ATOM 664 C CA . LYS A 1 92 ? 3.843 -14.680 -0.532 1.00 98.06 92 LYS A CA 1
ATOM 665 C C . LYS A 1 92 ? 3.645 -13.286 0.059 1.00 98.06 92 LYS A C 1
ATOM 667 O O . LYS A 1 92 ? 2.607 -12.658 -0.144 1.00 98.06 92 LYS A O 1
ATOM 672 N N . THR A 1 93 ? 4.655 -12.800 0.774 1.00 98.25 93 THR A N 1
ATOM 673 C CA . THR A 1 93 ? 4.683 -11.443 1.337 1.00 98.25 93 THR A CA 1
ATOM 674 C C . THR A 1 93 ? 5.336 -10.483 0.350 1.00 98.25 93 THR A C 1
ATOM 676 O O . THR A 1 93 ? 6.418 -10.764 -0.157 1.00 98.25 93 THR A O 1
ATOM 679 N N . GLY A 1 94 ? 4.702 -9.337 0.109 1.00 98.25 94 GLY A N 1
ATOM 680 C CA . GLY A 1 94 ? 5.280 -8.232 -0.657 1.00 98.25 94 GLY A CA 1
ATOM 681 C C . GLY A 1 94 ? 5.715 -7.103 0.265 1.00 98.25 94 GLY A C 1
ATOM 682 O O . GLY A 1 94 ? 4.941 -6.687 1.131 1.00 98.25 94 GLY A O 1
ATOM 683 N N . THR A 1 95 ? 6.926 -6.583 0.081 1.00 97.81 95 THR A N 1
ATOM 684 C CA . THR A 1 95 ? 7.392 -5.387 0.799 1.00 97.81 95 THR A CA 1
ATOM 685 C C . THR A 1 95 ? 7.513 -4.210 -0.159 1.00 97.81 95 THR A C 1
ATOM 687 O O . THR A 1 95 ? 7.622 -4.386 -1.369 1.00 97.81 95 THR A O 1
ATOM 690 N N . LEU A 1 96 ? 7.481 -3.000 0.392 1.00 98.25 96 LEU A N 1
ATOM 691 C CA . LEU A 1 96 ? 7.738 -1.773 -0.345 1.00 98.25 96 LEU A CA 1
ATOM 692 C C . LEU A 1 96 ? 8.350 -0.753 0.611 1.00 98.25 96 LEU A C 1
ATOM 694 O O . LEU A 1 96 ? 7.777 -0.491 1.671 1.00 98.25 96 LEU A O 1
ATOM 698 N N . SER A 1 97 ? 9.499 -0.195 0.241 1.00 96.19 97 SER A N 1
ATOM 699 C 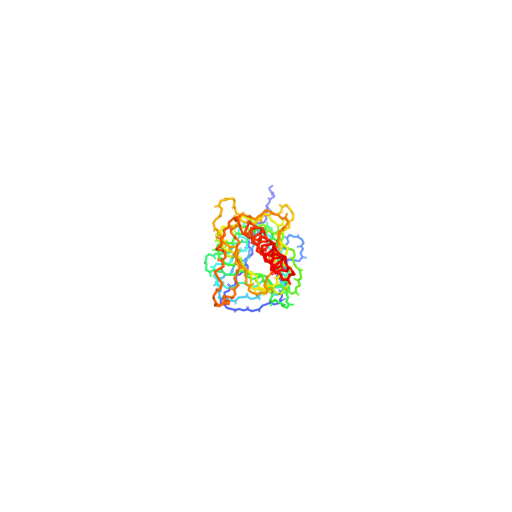CA . SER A 1 97 ? 10.118 0.938 0.932 1.00 96.19 97 SER A CA 1
ATOM 700 C C . SER A 1 97 ? 9.940 2.247 0.148 1.00 96.19 97 SER A C 1
ATOM 702 O O . SER A 1 97 ? 9.299 2.283 -0.903 1.00 96.19 97 SER A O 1
ATOM 704 N N . GLY A 1 98 ? 10.460 3.347 0.696 1.00 95.50 98 GLY A N 1
ATOM 705 C CA . GLY A 1 98 ? 10.361 4.672 0.085 1.00 95.50 98 GLY A CA 1
ATOM 706 C C . GLY A 1 98 ? 9.069 5.401 0.437 1.00 95.50 98 GLY A C 1
ATOM 707 O O . GLY A 1 98 ? 8.429 5.119 1.457 1.00 95.50 98 GLY A O 1
ATOM 708 N N . LYS A 1 99 ? 8.708 6.383 -0.392 1.00 97.19 99 LYS A N 1
ATOM 709 C CA . LYS A 1 99 ? 7.459 7.150 -0.272 1.00 97.19 99 LYS A CA 1
ATOM 710 C C . LYS A 1 99 ? 6.339 6.478 -1.068 1.00 97.19 99 LYS A C 1
ATOM 712 O O . LYS A 1 99 ? 6.602 5.762 -2.034 1.00 97.19 99 LYS A O 1
ATOM 717 N N . LEU A 1 100 ? 5.091 6.732 -0.674 1.00 98.69 100 LEU A N 1
ATOM 718 C CA . LEU A 1 100 ? 3.918 6.205 -1.365 1.00 98.69 100 LEU A CA 1
ATOM 719 C C . LEU A 1 100 ? 2.802 7.252 -1.474 1.00 98.69 100 LEU A C 1
ATOM 721 O O . LEU A 1 100 ? 2.247 7.723 -0.473 1.00 98.69 100 LEU A O 1
ATOM 725 N N . THR A 1 101 ? 2.436 7.574 -2.711 1.00 98.81 101 THR A N 1
ATOM 726 C CA . THR A 1 101 ? 1.249 8.354 -3.067 1.00 98.81 101 THR A CA 1
ATOM 727 C C . THR A 1 101 ? 0.224 7.441 -3.726 1.00 98.81 101 THR A C 1
ATOM 729 O O . THR A 1 101 ? 0.395 6.987 -4.855 1.00 98.81 101 THR A O 1
ATOM 732 N N . ASN A 1 102 ? -0.863 7.179 -3.009 1.00 98.88 102 ASN A N 1
ATOM 733 C CA . ASN A 1 102 ? -1.974 6.364 -3.463 1.00 98.88 102 ASN A CA 1
ATOM 734 C C . ASN A 1 102 ? -3.131 7.257 -3.929 1.00 98.88 102 ASN A C 1
ATOM 736 O O . ASN A 1 102 ? -3.833 7.823 -3.093 1.00 98.88 102 ASN A O 1
ATOM 740 N N . ASN A 1 103 ? -3.356 7.363 -5.240 1.00 98.81 103 ASN A N 1
ATOM 741 C CA . ASN A 1 103 ? -4.556 7.985 -5.818 1.00 98.81 103 ASN A CA 1
ATOM 742 C C . ASN A 1 103 ? -5.538 6.948 -6.394 1.00 98.81 103 ASN A C 1
ATOM 744 O O . ASN A 1 103 ? -6.650 7.309 -6.771 1.00 98.81 103 ASN A O 1
ATOM 748 N N . GLY A 1 104 ? -5.141 5.674 -6.442 1.00 98.88 104 GLY A N 1
ATOM 749 C CA . GLY A 1 104 ? -5.962 4.542 -6.864 1.00 98.88 104 GLY A CA 1
ATOM 750 C C . GLY A 1 104 ? -6.325 3.643 -5.687 1.00 98.88 104 GLY A C 1
ATOM 751 O O . GLY A 1 104 ? -6.974 4.077 -4.731 1.00 98.88 104 GLY A O 1
ATOM 752 N N . THR A 1 105 ? -5.914 2.378 -5.766 1.00 98.94 105 THR A N 1
ATOM 753 C CA . THR A 1 105 ? -6.093 1.386 -4.699 1.00 98.94 105 THR A CA 1
ATOM 754 C C . THR A 1 105 ? -4.752 0.808 -4.262 1.00 98.94 105 THR A C 1
ATOM 756 O O . THR A 1 105 ? -3.970 0.339 -5.086 1.00 98.94 105 THR A O 1
ATOM 759 N N . LEU A 1 106 ? -4.515 0.788 -2.952 1.00 98.94 106 LEU A N 1
ATOM 760 C CA . LEU A 1 106 ? -3.448 0.013 -2.327 1.00 98.94 106 LEU A CA 1
ATOM 761 C C . LEU A 1 106 ? -4.074 -1.173 -1.593 1.00 98.94 106 LEU A C 1
ATOM 763 O O . LEU A 1 106 ? -4.864 -0.974 -0.670 1.00 98.94 106 LEU A O 1
ATOM 767 N N . GLU A 1 107 ? -3.711 -2.390 -1.976 1.00 98.94 107 GLU A N 1
ATOM 768 C CA . GLU A 1 107 ? -4.223 -3.624 -1.387 1.00 98.94 107 GLU A CA 1
ATOM 769 C C . GLU A 1 107 ? -3.126 -4.380 -0.629 1.00 98.94 107 GLU A C 1
ATOM 771 O O . GLU A 1 107 ? -2.031 -4.601 -1.139 1.00 98.94 107 GLU A O 1
ATOM 776 N N . PHE A 1 108 ? -3.436 -4.816 0.590 1.00 98.88 108 PHE A N 1
ATOM 777 C CA . PHE A 1 108 ? -2.603 -5.714 1.381 1.00 98.88 108 PHE A CA 1
ATOM 778 C C . PHE A 1 108 ? -3.222 -7.111 1.402 1.00 98.88 108 PHE A C 1
ATOM 780 O O . PHE A 1 108 ? -4.345 -7.304 1.888 1.00 98.88 108 PHE A O 1
ATOM 787 N N . ASN A 1 109 ? -2.457 -8.075 0.897 1.00 98.69 109 ASN A N 1
ATOM 788 C CA . ASN A 1 109 ? -2.782 -9.491 0.895 1.00 98.69 109 ASN A CA 1
ATOM 789 C C . ASN A 1 109 ? -1.528 -10.286 1.294 1.00 98.69 109 ASN A C 1
ATOM 791 O O . ASN A 1 109 ? -0.866 -10.899 0.465 1.00 98.69 109 ASN A O 1
ATOM 795 N N . GLN A 1 110 ? -1.133 -10.194 2.560 1.00 98.69 110 GLN A N 1
ATOM 796 C CA . GLN A 1 110 ? 0.139 -10.727 3.051 1.00 98.69 110 GLN A CA 1
ATOM 797 C C . GLN A 1 110 ? 0.048 -12.191 3.500 1.00 98.69 110 GLN A C 1
ATOM 799 O O . GLN A 1 110 ? -0.997 -12.659 3.955 1.00 98.69 110 GLN A O 1
ATOM 804 N N . ALA A 1 111 ? 1.176 -12.899 3.428 1.00 98.44 111 ALA A N 1
ATOM 805 C CA . ALA A 1 111 ? 1.282 -14.306 3.824 1.00 98.44 111 ALA A CA 1
ATOM 806 C C . ALA A 1 111 ? 1.575 -14.531 5.316 1.00 98.44 111 ALA A C 1
ATOM 808 O O . ALA A 1 111 ? 1.561 -15.666 5.784 1.00 98.44 111 ALA A O 1
ATOM 809 N N . ALA A 1 112 ? 1.871 -13.462 6.055 1.00 98.56 112 ALA A N 1
ATOM 810 C CA . ALA A 1 112 ? 2.130 -13.476 7.489 1.00 98.56 112 ALA A CA 1
ATOM 811 C C . ALA A 1 112 ? 1.852 -12.088 8.085 1.00 98.56 112 ALA A C 1
ATOM 813 O O . ALA A 1 112 ? 1.563 -11.136 7.354 1.00 98.56 112 ALA A O 1
ATOM 814 N N . ASP A 1 113 ? 1.976 -11.967 9.409 1.00 98.75 113 ASP A N 1
ATOM 815 C CA . ASP A 1 113 ? 1.948 -10.665 10.078 1.00 98.75 113 ASP A CA 1
ATOM 816 C C . ASP A 1 113 ? 3.012 -9.734 9.477 1.00 98.75 113 ASP A C 1
ATOM 818 O O . ASP A 1 113 ? 4.159 -10.129 9.250 1.00 98.75 113 ASP A O 1
ATOM 822 N N . PHE A 1 114 ? 2.624 -8.489 9.206 1.00 98.69 114 PHE A N 1
ATOM 823 C CA . PHE A 1 114 ? 3.428 -7.565 8.419 1.00 98.69 114 PHE A CA 1
ATOM 824 C C . PHE A 1 114 ? 3.409 -6.150 8.994 1.00 98.69 114 PHE A C 1
ATOM 826 O O . PHE A 1 114 ? 2.352 -5.585 9.278 1.00 98.69 114 PHE A O 1
ATOM 833 N N . ASN A 1 115 ? 4.595 -5.551 9.110 1.00 98.50 115 ASN A N 1
ATOM 834 C CA . ASN A 1 115 ? 4.765 -4.168 9.537 1.00 98.50 115 ASN A CA 1
ATOM 835 C C . ASN A 1 115 ? 5.015 -3.285 8.316 1.00 98.50 115 ASN A C 1
ATOM 837 O O . ASN A 1 115 ? 6.018 -3.451 7.622 1.00 98.50 115 ASN A O 1
ATOM 841 N N . PHE A 1 116 ? 4.141 -2.309 8.090 1.00 98.62 116 PHE A N 1
ATOM 842 C CA . PHE A 1 116 ? 4.272 -1.358 6.996 1.00 98.62 116 PHE A CA 1
ATOM 843 C C . PHE A 1 116 ? 4.655 0.027 7.528 1.00 98.62 116 PHE A C 1
ATOM 845 O O . PHE A 1 116 ? 3.850 0.725 8.153 1.00 98.62 116 PHE A O 1
ATOM 852 N N . ALA A 1 117 ? 5.914 0.400 7.292 1.00 98.06 117 ALA A N 1
ATOM 853 C CA . ALA A 1 117 ? 6.508 1.642 7.788 1.00 98.06 117 ALA A CA 1
ATOM 854 C C . ALA A 1 117 ? 6.384 2.822 6.817 1.00 98.06 117 ALA A C 1
ATOM 856 O O . ALA A 1 117 ? 6.499 3.975 7.231 1.00 98.06 117 ALA A O 1
ATOM 857 N N . THR A 1 118 ? 6.142 2.554 5.534 1.00 97.69 118 THR A N 1
ATOM 858 C CA . THR A 1 118 ? 5.985 3.602 4.527 1.00 97.69 118 THR A CA 1
ATOM 859 C C . THR A 1 118 ? 4.699 4.388 4.775 1.00 97.69 118 THR A C 1
ATOM 861 O O . THR A 1 118 ? 3.603 3.831 4.799 1.00 97.69 118 THR A O 1
ATOM 864 N N . GLY A 1 119 ? 4.835 5.702 4.965 1.00 97.81 119 GLY A N 1
ATOM 865 C CA . GLY A 1 119 ? 3.693 6.601 5.113 1.00 97.81 119 GLY A CA 1
ATOM 866 C C . GLY A 1 119 ? 2.910 6.724 3.807 1.00 97.81 119 GLY A C 1
ATOM 867 O O . GLY A 1 119 ? 3.490 6.997 2.754 1.00 97.81 119 GLY A O 1
ATOM 868 N N . ILE A 1 120 ? 1.592 6.540 3.886 1.00 98.75 120 ILE A N 1
ATOM 869 C CA . ILE A 1 120 ? 0.689 6.605 2.732 1.00 98.75 120 ILE A CA 1
ATOM 870 C C . ILE A 1 120 ? 0.077 8.007 2.618 1.00 98.75 120 ILE A C 1
ATOM 872 O O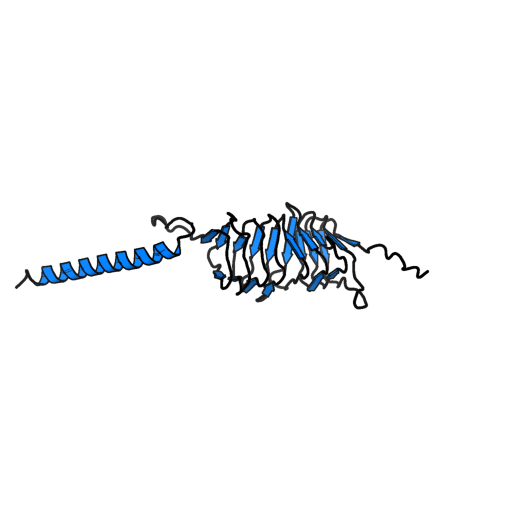 . ILE A 1 120 ? -0.529 8.518 3.567 1.00 98.75 120 ILE A O 1
ATOM 876 N N . THR A 1 121 ? 0.182 8.599 1.430 1.00 98.75 121 THR A N 1
ATOM 877 C CA . THR A 1 121 ? -0.434 9.884 1.048 1.00 98.75 121 THR A CA 1
ATOM 878 C C . THR A 1 121 ? -1.411 9.703 -0.121 1.00 98.75 121 THR A C 1
ATOM 880 O O . THR A 1 121 ? -1.478 8.618 -0.692 1.00 98.75 121 THR A O 1
ATOM 883 N N . GLY A 1 122 ? -2.153 10.750 -0.497 1.00 98.50 122 GLY A N 1
ATOM 884 C CA . GLY A 1 122 ? -3.056 10.745 -1.659 1.00 98.50 122 GLY A CA 1
ATOM 885 C C . GLY A 1 122 ? -4.536 10.566 -1.305 1.00 98.50 122 GLY A C 1
ATOM 886 O O . GLY A 1 122 ? -4.915 10.599 -0.133 1.00 98.50 122 GLY A O 1
ATOM 887 N N . SER A 1 123 ? -5.389 10.434 -2.319 1.00 98.31 123 SER A N 1
ATOM 888 C CA . SER A 1 123 ? -6.854 10.338 -2.167 1.00 98.31 123 SER A CA 1
ATOM 889 C C . SER A 1 123 ? -7.420 8.927 -2.347 1.00 98.31 123 SER A C 1
ATOM 891 O O . SER A 1 123 ? -8.628 8.733 -2.239 1.00 98.31 123 SER A O 1
ATOM 893 N N . GLY A 1 124 ? -6.563 7.958 -2.652 1.00 98.62 124 GLY A N 1
ATOM 894 C CA . GLY A 1 124 ? -6.930 6.587 -2.971 1.00 98.62 124 GLY A CA 1
ATOM 895 C C . GLY A 1 124 ? -7.395 5.772 -1.767 1.00 98.62 124 GLY A C 1
ATOM 896 O O . GLY A 1 124 ? -7.256 6.168 -0.607 1.00 98.62 124 GLY A O 1
ATOM 897 N N . THR A 1 125 ? -7.940 4.596 -2.064 1.00 98.81 125 THR A N 1
ATOM 898 C CA . THR A 1 125 ? -8.465 3.654 -1.068 1.00 98.81 125 THR A CA 1
ATOM 899 C C . THR A 1 125 ? -7.376 2.688 -0.613 1.00 98.81 125 THR A C 1
ATOM 901 O O . THR A 1 125 ? -6.530 2.274 -1.409 1.00 98.81 125 THR A O 1
ATOM 904 N N . VAL A 1 126 ? -7.412 2.305 0.663 1.00 98.94 126 VAL A N 1
ATOM 905 C CA . VAL A 1 126 ? -6.589 1.217 1.212 1.00 98.94 126 VAL A CA 1
ATOM 906 C C . VAL A 1 126 ? -7.478 0.014 1.519 1.00 98.94 126 VAL A C 1
ATOM 908 O O . VAL A 1 126 ? -8.506 0.152 2.180 1.00 98.94 126 VAL A O 1
ATOM 911 N N . ILE A 1 127 ? -7.084 -1.171 1.063 1.00 98.88 127 ILE A N 1
ATOM 912 C CA . ILE A 1 127 ? -7.805 -2.428 1.281 1.00 98.88 127 ILE A CA 1
ATOM 913 C C . ILE A 1 127 ? -6.878 -3.418 1.978 1.00 98.88 127 ILE A C 1
ATOM 915 O O . ILE A 1 127 ? -5.712 -3.550 1.617 1.00 98.88 127 ILE A O 1
ATOM 919 N N . LYS A 1 128 ? -7.399 -4.148 2.963 1.00 98.62 128 LYS A N 1
ATOM 920 C CA . LYS A 1 128 ? -6.740 -5.329 3.526 1.00 98.62 128 LYS A CA 1
ATOM 921 C C . LYS A 1 128 ? -7.664 -6.533 3.440 1.00 98.62 128 LYS A C 1
ATOM 923 O O . LYS A 1 128 ? -8.809 -6.464 3.894 1.00 98.62 128 LYS A O 1
ATOM 928 N N . THR A 1 129 ? -7.151 -7.629 2.881 1.00 98.19 129 THR A N 1
ATOM 929 C CA . THR A 1 129 ? -7.950 -8.828 2.600 1.00 98.19 129 THR A CA 1
ATOM 930 C C . THR A 1 129 ? -7.397 -10.127 3.180 1.00 98.19 129 THR A C 1
ATOM 932 O O . THR A 1 129 ? -8.160 -11.083 3.312 1.00 98.19 129 THR A O 1
ATOM 935 N N . ASP A 1 130 ? -6.117 -10.190 3.554 1.00 98.38 130 ASP A N 1
ATOM 936 C CA . ASP A 1 130 ? -5.550 -11.397 4.165 1.00 98.38 130 ASP A CA 1
ATOM 937 C C . ASP A 1 130 ? -5.913 -11.531 5.656 1.00 98.38 130 ASP A C 1
ATOM 939 O O . ASP A 1 130 ? -6.309 -10.563 6.315 1.00 98.38 130 ASP A O 1
ATOM 943 N N . ALA A 1 131 ? -5.746 -12.742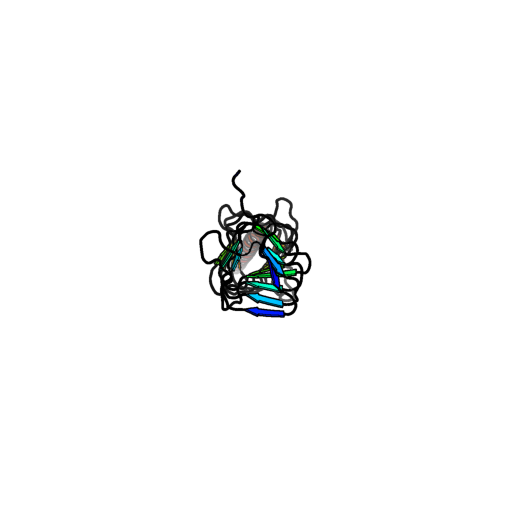 6.193 1.00 97.69 131 ALA A N 1
ATOM 944 C CA . ALA A 1 131 ? -6.120 -13.106 7.560 1.00 97.69 131 ALA A CA 1
ATOM 945 C C . ALA A 1 131 ? -5.143 -12.617 8.648 1.00 97.69 131 ALA A C 1
ATOM 947 O O . ALA A 1 131 ? -5.474 -12.691 9.833 1.00 97.69 131 ALA A O 1
ATOM 948 N N . HIS A 1 132 ? -3.960 -12.129 8.275 1.00 98.56 132 HIS A N 1
ATOM 949 C CA . HIS A 1 132 ? -2.895 -11.777 9.210 1.00 98.56 132 HIS A CA 1
ATOM 950 C C . HIS A 1 132 ? -3.046 -10.355 9.756 1.00 98.56 132 HIS A C 1
ATOM 952 O O . HIS A 1 132 ? -3.952 -9.598 9.383 1.00 98.56 132 HIS A O 1
ATOM 958 N N . THR A 1 133 ? -2.148 -9.980 10.660 1.00 98.69 133 THR A N 1
ATOM 959 C CA . THR A 1 133 ? -2.070 -8.637 11.226 1.00 98.69 133 THR A CA 1
ATOM 960 C C . THR A 1 133 ? -1.221 -7.731 10.343 1.00 98.69 133 THR A C 1
ATOM 962 O O . THR A 1 133 ? -0.039 -7.977 10.132 1.00 98.69 133 THR A O 1
ATOM 965 N N . LEU A 1 134 ? -1.811 -6.633 9.875 1.00 98.81 134 LEU A N 1
ATOM 966 C CA . LEU A 1 134 ? -1.089 -5.510 9.284 1.00 98.81 134 LEU A CA 1
ATOM 967 C C . LEU A 1 134 ? -0.890 -4.435 10.350 1.00 98.81 134 LEU A C 1
ATOM 969 O O . LEU A 1 134 ? -1.861 -3.825 10.803 1.00 98.81 134 LEU A O 1
ATOM 973 N N . THR A 1 135 ? 0.359 -4.170 10.711 1.00 98.81 135 THR A N 1
ATOM 974 C CA . THR A 1 135 ? 0.720 -3.079 11.617 1.00 98.81 135 THR A CA 1
ATOM 975 C C . THR A 1 135 ? 1.210 -1.887 10.808 1.00 98.81 135 THR A C 1
ATOM 977 O O . THR A 1 135 ? 2.277 -1.931 10.198 1.00 98.81 135 THR A O 1
ATOM 980 N N . LEU A 1 136 ? 0.445 -0.800 10.820 1.00 98.75 136 LEU A N 1
ATOM 981 C CA . LEU A 1 136 ? 0.843 0.473 10.234 1.00 98.75 136 LEU A CA 1
ATOM 982 C C . LEU A 1 136 ? 1.683 1.248 11.251 1.00 98.75 136 LEU A C 1
ATOM 984 O O . LEU A 1 136 ? 1.173 1.654 12.298 1.00 98.75 136 LEU A O 1
ATOM 988 N N . THR A 1 137 ? 2.962 1.454 10.940 1.00 98.31 137 THR A N 1
ATOM 989 C CA . THR A 1 137 ? 3.895 2.215 11.790 1.00 98.31 137 THR A CA 1
ATOM 990 C C . THR A 1 137 ? 4.258 3.578 11.203 1.00 98.31 137 THR A C 1
ATOM 992 O O . THR A 1 137 ? 4.750 4.438 11.927 1.00 98.31 137 THR A O 1
ATOM 995 N N . GLY A 1 138 ? 3.989 3.798 9.912 1.00 96.88 138 GLY A N 1
ATOM 996 C CA . GLY A 1 138 ? 4.185 5.086 9.248 1.00 96.88 138 GLY A CA 1
ATOM 997 C C . GLY A 1 138 ? 3.102 6.125 9.565 1.00 96.88 138 GLY A C 1
ATOM 998 O O . GLY A 1 138 ? 1.997 5.811 10.014 1.00 96.88 138 GLY A O 1
ATOM 999 N N . ASN A 1 139 ? 3.399 7.390 9.269 1.00 97.56 139 ASN A N 1
ATOM 1000 C CA . ASN A 1 139 ? 2.434 8.486 9.338 1.00 97.56 139 ASN A CA 1
ATOM 1001 C C . ASN A 1 139 ? 1.587 8.512 8.063 1.00 97.56 139 ASN A C 1
ATOM 1003 O O . ASN A 1 139 ? 1.998 9.064 7.042 1.00 97.56 139 ASN A O 1
ATOM 1007 N N . ASN A 1 140 ? 0.400 7.912 8.117 1.00 98.31 140 ASN A N 1
ATOM 1008 C CA . ASN A 1 140 ? -0.518 7.897 6.986 1.00 98.31 140 ASN A CA 1
ATOM 1009 C C . ASN A 1 140 ? -1.408 9.140 7.023 1.00 98.31 140 ASN A C 1
ATOM 1011 O O . ASN A 1 140 ? -2.060 9.411 8.036 1.00 98.31 140 ASN A O 1
ATOM 1015 N N . SER A 1 141 ? -1.441 9.880 5.916 1.00 98.06 141 SER A N 1
ATOM 1016 C CA . SER A 1 141 ? -2.193 11.132 5.755 1.00 98.06 141 SER A CA 1
ATOM 1017 C C . SER A 1 141 ? -3.159 11.109 4.565 1.00 98.06 141 SER A C 1
ATOM 1019 O O . SER A 1 141 ? -3.782 12.130 4.266 1.00 98.06 141 SER A O 1
ATOM 1021 N N . TYR A 1 142 ? -3.332 9.958 3.909 1.00 98.50 142 TYR A N 1
ATOM 1022 C CA . TYR A 1 142 ? -4.288 9.802 2.814 1.00 98.50 142 TYR A CA 1
ATOM 1023 C C . TYR A 1 142 ? -5.728 10.147 3.226 1.00 98.50 142 TYR A C 1
ATOM 1025 O O . TYR A 1 142 ? -6.126 10.026 4.389 1.00 98.50 142 TYR A O 1
ATOM 1033 N N . THR A 1 143 ? -6.509 10.621 2.260 1.00 98.06 143 THR A N 1
ATOM 1034 C CA . THR A 1 143 ? -7.872 11.124 2.476 1.00 98.06 143 THR A CA 1
ATOM 1035 C C . THR A 1 143 ? -8.961 10.185 1.975 1.00 98.06 143 THR A C 1
ATOM 1037 O O . THR A 1 143 ? -10.129 10.486 2.187 1.00 98.06 143 THR A O 1
ATOM 1040 N N . GLY A 1 144 ? -8.608 9.062 1.347 1.00 98.25 144 GLY A N 1
ATOM 1041 C CA . GLY A 1 144 ? -9.562 8.043 0.910 1.00 98.25 144 GLY A CA 1
ATOM 1042 C C . GLY A 1 144 ? -9.978 7.058 2.008 1.00 98.25 144 GLY A C 1
ATOM 1043 O O . GLY A 1 144 ? -9.450 7.058 3.127 1.00 98.25 144 GLY A O 1
ATOM 1044 N N . ASP A 1 145 ? -10.961 6.222 1.678 1.00 98.38 145 ASP A N 1
ATOM 1045 C CA . ASP A 1 145 ? -11.528 5.221 2.583 1.00 98.38 145 ASP A CA 1
ATOM 1046 C C . ASP A 1 145 ? -10.560 4.060 2.855 1.00 98.38 145 ASP A C 1
ATOM 1048 O O . ASP A 1 145 ? -9.593 3.813 2.131 1.00 98.38 145 ASP A O 1
ATOM 1052 N N . THR A 1 146 ? -10.820 3.326 3.937 1.00 98.62 146 THR A N 1
ATOM 1053 C CA . THR A 1 146 ? -10.101 2.093 4.278 1.00 98.62 146 THR A CA 1
ATOM 1054 C C . THR A 1 146 ? -11.088 0.948 4.429 1.00 98.62 146 THR A C 1
ATOM 1056 O O . THR A 1 146 ? -12.062 1.068 5.170 1.00 98.62 146 THR A O 1
ATOM 1059 N N . GLN A 1 147 ? -10.842 -0.171 3.757 1.00 98.50 147 GLN A N 1
ATOM 1060 C CA . GLN A 1 147 ? -11.680 -1.366 3.837 1.00 98.50 147 GLN A CA 1
ATOM 1061 C C . GLN A 1 147 ? -10.904 -2.520 4.468 1.00 98.50 147 GLN A C 1
ATOM 1063 O O . GLN A 1 147 ? -9.831 -2.903 4.004 1.00 98.50 147 GLN A O 1
ATOM 1068 N N . LEU A 1 148 ? -11.467 -3.077 5.536 1.00 98.19 148 LEU A N 1
ATOM 1069 C CA . LEU A 1 148 ? -10.914 -4.206 6.272 1.00 98.19 148 LEU A CA 1
ATOM 1070 C C . LEU A 1 148 ? -11.818 -5.406 6.034 1.00 98.19 148 LEU A C 1
ATOM 1072 O O . LEU A 1 148 ? -12.858 -5.539 6.682 1.00 98.19 148 LEU A O 1
ATOM 1076 N N . ASN A 1 149 ? -11.436 -6.245 5.075 1.00 97.31 149 ASN A N 1
ATOM 1077 C CA . ASN A 1 149 ? -12.231 -7.396 4.656 1.00 97.31 149 ASN A CA 1
ATOM 1078 C C . ASN A 1 149 ? -11.958 -8.637 5.514 1.00 97.31 149 ASN A C 1
ATOM 1080 O O . ASN A 1 149 ? -12.847 -9.466 5.673 1.00 97.31 149 ASN A O 1
ATOM 1084 N N . SER A 1 150 ? -10.750 -8.761 6.071 1.00 96.62 150 SER A N 1
ATOM 1085 C CA . SER A 1 150 ? -10.344 -9.866 6.944 1.00 96.62 150 SER A CA 1
ATOM 1086 C C . SER A 1 150 ? -9.162 -9.466 7.835 1.00 96.62 150 SER A C 1
ATOM 1088 O O . SER A 1 150 ? -8.582 -8.387 7.674 1.00 96.62 150 SER A O 1
ATOM 1090 N N . GLY A 1 151 ? -8.812 -10.349 8.770 1.00 97.25 151 GLY A N 1
ATOM 1091 C CA . GLY A 1 151 ? -7.633 -10.224 9.622 1.00 97.25 151 GLY A CA 1
ATOM 1092 C C . GLY A 1 151 ? -7.679 -9.021 10.558 1.00 97.25 151 GLY A C 1
ATOM 1093 O O . GLY A 1 151 ? -8.751 -8.549 10.947 1.00 97.25 151 GLY A O 1
ATOM 1094 N N . THR A 1 152 ? -6.496 -8.531 10.933 1.00 98.25 152 THR A N 1
ATOM 1095 C CA . THR A 1 152 ? -6.353 -7.378 11.832 1.00 98.25 152 THR A CA 1
ATOM 1096 C C . THR A 1 152 ? -5.594 -6.247 11.150 1.00 98.25 152 THR A C 1
ATOM 1098 O O . THR A 1 152 ? -4.561 -6.478 10.528 1.00 98.25 152 THR A O 1
ATOM 1101 N N . MET A 1 153 ? -6.058 -5.009 11.308 1.00 98.56 153 MET A N 1
ATOM 1102 C CA . MET A 1 153 ? -5.231 -3.819 11.092 1.00 98.56 153 MET A CA 1
ATOM 1103 C C . MET A 1 153 ? -4.993 -3.115 12.425 1.00 98.56 153 MET A C 1
ATOM 1105 O O . MET A 1 153 ? -5.944 -2.793 13.141 1.00 98.56 153 MET A O 1
ATOM 1109 N N . LEU A 1 154 ? -3.723 -2.862 12.732 1.00 98.19 154 LEU A N 1
ATOM 1110 C CA . LEU A 1 154 ? -3.271 -2.134 13.909 1.00 98.19 154 LEU A CA 1
ATOM 1111 C C . LEU A 1 154 ? -2.573 -0.839 13.487 1.00 98.19 154 LEU A C 1
ATOM 1113 O O . LEU A 1 154 ? -1.581 -0.874 12.766 1.00 98.19 154 LEU A O 1
ATOM 1117 N N . VAL A 1 155 ? -3.047 0.301 13.983 1.00 98.25 155 VAL A N 1
ATOM 1118 C CA . VAL A 1 155 ? -2.300 1.568 13.915 1.00 98.25 155 VAL A CA 1
ATOM 1119 C C . VAL A 1 155 ? -1.401 1.654 15.147 1.00 98.25 155 VAL A C 1
ATOM 1121 O O . VAL A 1 155 ? -1.906 1.734 16.269 1.00 98.25 155 VAL A O 1
ATOM 1124 N N . ALA A 1 156 ? -0.083 1.595 14.957 1.00 98.00 156 ALA A N 1
ATOM 1125 C CA . ALA A 1 156 ? 0.884 1.552 16.054 1.00 98.00 156 ALA A CA 1
ATOM 1126 C C . ALA A 1 156 ? 0.969 2.878 16.831 1.00 98.00 156 ALA A C 1
ATOM 1128 O O . ALA A 1 156 ? 0.523 3.927 16.367 1.00 98.00 156 ALA A O 1
ATOM 1129 N N . GLU A 1 157 ? 1.566 2.837 18.023 1.00 96.62 157 GLU A N 1
ATOM 1130 C CA . GLU A 1 157 ? 1.856 4.043 18.802 1.00 96.62 157 GLU A CA 1
ATOM 1131 C C . GLU A 1 157 ? 2.733 5.017 17.994 1.00 96.62 157 GLU A C 1
ATOM 1133 O O . GLU A 1 157 ? 3.659 4.608 17.298 1.00 96.62 157 GLU A O 1
ATOM 1138 N N . GLY A 1 158 ? 2.408 6.312 18.044 1.00 95.25 158 GLY A N 1
ATOM 1139 C CA . GLY A 1 158 ? 3.090 7.351 17.262 1.00 95.25 158 GLY A CA 1
ATOM 1140 C C . GLY A 1 158 ? 2.709 7.413 15.774 1.00 95.25 158 GLY A C 1
ATOM 1141 O O . GLY A 1 158 ? 2.982 8.427 15.130 1.00 95.25 158 GLY A O 1
ATOM 1142 N N . ALA A 1 159 ? 2.027 6.395 15.237 1.00 98.06 159 ALA A N 1
ATOM 1143 C CA . ALA A 1 159 ? 1.533 6.388 13.863 1.00 98.06 159 ALA A CA 1
ATOM 1144 C C . ALA A 1 159 ? 0.206 7.156 13.717 1.00 98.06 159 ALA A C 1
ATOM 1146 O O . ALA A 1 159 ? -0.527 7.401 14.687 1.00 98.06 159 ALA A O 1
ATOM 1147 N N . THR A 1 160 ? -0.124 7.518 12.475 1.00 97.69 160 THR A N 1
ATOM 1148 C CA . THR A 1 160 ? -1.393 8.173 12.125 1.00 97.69 160 THR A CA 1
ATOM 1149 C C . THR A 1 160 ? -2.134 7.404 11.041 1.00 97.69 160 THR A C 1
ATOM 1151 O O . THR A 1 160 ? -1.514 6.812 10.156 1.00 97.69 160 THR A O 1
ATOM 1154 N N . LEU A 1 161 ? -3.464 7.457 11.093 1.00 97.75 161 LEU A N 1
ATOM 1155 C CA . LEU A 1 161 ? -4.361 7.034 10.025 1.00 97.75 161 LEU A CA 1
ATOM 1156 C C . LEU A 1 161 ? -5.236 8.217 9.598 1.00 97.75 161 LEU A C 1
ATOM 1158 O O . LEU A 1 161 ? -6.047 8.714 10.385 1.00 97.75 161 LEU A O 1
ATOM 1162 N N . GLY A 1 162 ? -5.030 8.660 8.359 1.00 97.50 162 GLY A N 1
ATOM 1163 C CA . GLY A 1 162 ? -5.727 9.777 7.733 1.00 97.50 162 GLY A CA 1
ATOM 1164 C C . GLY A 1 162 ? -5.273 11.163 8.195 1.00 97.50 162 GLY A C 1
ATOM 1165 O O . GLY A 1 162 ? -4.658 11.338 9.248 1.00 97.50 162 GLY A O 1
ATOM 1166 N N . SER A 1 163 ? -5.608 12.180 7.400 1.00 95.31 163 SER A N 1
ATOM 1167 C CA . SER A 1 163 ? -5.355 13.592 7.731 1.00 95.31 163 SER A CA 1
ATOM 1168 C C . SER A 1 163 ? -6.351 14.163 8.749 1.00 95.31 163 SER A C 1
ATOM 1170 O O . SER A 1 163 ? -7.504 13.741 8.820 1.00 95.31 163 SER A O 1
ATOM 1172 N N . ALA A 1 164 ? -5.940 15.168 9.525 1.00 93.88 164 ALA A N 1
ATOM 1173 C CA . ALA A 1 164 ? -6.850 15.874 10.429 1.00 93.88 164 ALA A CA 1
ATOM 1174 C C . ALA A 1 164 ? -8.010 16.523 9.647 1.00 93.88 164 ALA A C 1
ATOM 1176 O O . ALA A 1 164 ? -7.799 17.141 8.606 1.00 93.88 164 ALA A O 1
ATOM 1177 N N . GLY A 1 165 ? -9.242 16.376 10.143 1.00 91.31 165 GLY A N 1
ATOM 1178 C CA . GLY A 1 165 ? -10.446 16.861 9.451 1.00 91.31 165 GLY A CA 1
ATOM 1179 C C . GLY A 1 165 ? -10.926 15.971 8.298 1.00 91.31 165 GLY A C 1
ATOM 1180 O O . GLY A 1 165 ? -11.927 16.301 7.662 1.00 91.31 165 GLY A O 1
ATOM 1181 N N . ASN A 1 166 ? -10.260 14.840 8.046 1.00 89.44 166 ASN A N 1
ATOM 1182 C CA . ASN A 1 166 ? -10.694 13.866 7.054 1.00 89.44 166 ASN A CA 1
ATOM 1183 C C . ASN A 1 166 ? -12.089 13.303 7.392 1.00 89.44 166 ASN A C 1
ATOM 1185 O O . ASN A 1 166 ? -12.415 13.062 8.554 1.00 89.44 166 ASN A O 1
ATOM 1189 N N . SER A 1 167 ? -12.913 13.098 6.363 1.00 93.12 167 SER A N 1
ATOM 1190 C CA . SER A 1 167 ? -14.254 12.504 6.479 1.00 93.12 167 SER A CA 1
ATOM 1191 C C . SER A 1 167 ? -14.320 11.052 6.001 1.00 93.12 167 SER A C 1
ATOM 1193 O O . SER A 1 167 ? -15.364 10.417 6.166 1.00 93.12 167 SER A O 1
ATOM 1195 N N . ALA A 1 168 ? -13.230 10.513 5.446 1.00 95.50 168 ALA A N 1
ATOM 1196 C CA . ALA A 1 168 ? -13.174 9.125 5.014 1.00 95.50 168 ALA A CA 1
ATOM 1197 C C . ALA A 1 168 ? -13.386 8.136 6.160 1.00 95.50 168 ALA A C 1
ATOM 1199 O O . ALA A 1 168 ? -13.144 8.426 7.337 1.00 95.50 168 ALA A O 1
ATOM 1200 N N . THR A 1 169 ? -13.829 6.942 5.791 1.00 96.44 169 THR A N 1
ATOM 1201 C CA . THR A 1 169 ? -14.296 5.905 6.703 1.00 96.44 169 THR A CA 1
ATOM 1202 C C . THR A 1 169 ? -13.408 4.668 6.637 1.00 96.44 169 THR A C 1
ATOM 1204 O O . THR A 1 169 ? -13.088 4.158 5.568 1.00 96.44 169 THR A O 1
ATOM 1207 N N . VAL A 1 170 ? -13.055 4.145 7.808 1.00 97.25 170 VAL A N 1
ATOM 1208 C CA . VAL A 1 170 ? -12.568 2.781 8.005 1.00 97.25 170 VAL A CA 1
ATOM 1209 C C . VAL A 1 170 ? -13.787 1.876 8.141 1.00 97.25 170 VAL A C 1
ATOM 1211 O O . VAL A 1 170 ? -14.518 1.969 9.127 1.00 97.25 170 VAL A O 1
ATOM 1214 N N . THR A 1 171 ? -14.025 1.020 7.153 1.00 97.12 171 THR A N 1
ATOM 1215 C CA . THR A 1 171 ? -15.125 0.052 7.148 1.00 97.12 171 THR A CA 1
ATOM 1216 C C . THR A 1 171 ? -14.600 -1.329 7.513 1.00 97.12 171 THR A C 1
ATOM 1218 O O . THR A 1 171 ? -13.793 -1.906 6.788 1.00 97.12 171 THR A O 1
ATOM 1221 N N . ILE A 1 172 ? -15.077 -1.858 8.637 1.00 95.69 172 ILE A N 1
ATOM 1222 C CA . ILE A 1 172 ? -14.678 -3.154 9.191 1.00 95.69 172 ILE A CA 1
ATOM 1223 C C . ILE A 1 172 ? -15.748 -4.182 8.840 1.00 95.69 172 ILE A C 1
ATOM 1225 O O . ILE A 1 172 ? -16.874 -4.081 9.332 1.00 95.69 172 ILE A O 1
ATOM 1229 N N . GLN A 1 173 ? -15.413 -5.141 7.978 1.00 94.50 173 GLN A N 1
ATOM 1230 C CA . GLN A 1 173 ? -16.309 -6.236 7.609 1.00 94.50 173 GLN A CA 1
ATOM 1231 C C . GLN A 1 173 ? -16.423 -7.282 8.725 1.00 94.50 173 GLN A C 1
ATOM 1233 O O . GLN A 1 173 ? -15.657 -7.291 9.690 1.00 94.50 173 GLN A O 1
ATOM 1238 N N . ASP A 1 174 ? -17.413 -8.166 8.600 1.00 89.75 174 ASP A N 1
ATOM 1239 C CA . ASP A 1 174 ? -17.619 -9.262 9.547 1.00 89.75 174 ASP A CA 1
ATOM 1240 C C . ASP A 1 174 ? -16.380 -10.169 9.611 1.00 89.75 174 ASP A C 1
ATOM 1242 O O . ASP A 1 174 ? -15.868 -10.606 8.584 1.00 89.75 174 ASP A O 1
ATOM 1246 N N . GLY A 1 175 ? -15.889 -10.434 10.822 1.00 84.88 175 GLY A N 1
ATOM 1247 C CA . GLY A 1 175 ? -14.672 -11.221 11.050 1.00 84.88 175 GLY A CA 1
ATOM 1248 C C . GLY A 1 175 ? -13.352 -10.441 10.985 1.00 84.88 175 GLY A C 1
ATOM 1249 O O . GLY A 1 175 ? -12.333 -10.980 11.410 1.00 84.88 175 GLY A O 1
ATOM 1250 N N . ALA A 1 176 ? -13.352 -9.180 10.540 1.00 95.25 176 ALA A N 1
ATOM 1251 C CA . ALA A 1 176 ? -12.171 -8.320 10.593 1.00 95.25 176 ALA A CA 1
ATOM 1252 C C . ALA A 1 176 ? -12.053 -7.584 11.941 1.00 95.25 176 ALA A C 1
ATOM 1254 O O . ALA A 1 176 ? -13.045 -7.299 12.618 1.00 95.25 176 ALA A O 1
ATOM 1255 N N . THR A 1 177 ? -10.823 -7.235 12.319 1.00 95.81 177 THR A N 1
ATOM 1256 C CA . THR A 1 177 ? -10.504 -6.488 13.540 1.00 95.81 177 THR A CA 1
ATOM 1257 C C . THR A 1 177 ? -9.733 -5.213 13.207 1.00 95.81 177 THR A C 1
ATOM 1259 O O . THR A 1 177 ? -8.768 -5.224 12.448 1.00 95.81 177 THR A O 1
ATOM 1262 N N . PHE A 1 178 ? -10.135 -4.100 13.817 1.00 96.44 178 PHE A N 1
ATOM 1263 C CA . PHE A 1 178 ? -9.380 -2.850 13.793 1.00 96.44 178 PHE A CA 1
ATOM 1264 C C . PHE A 1 178 ? -8.948 -2.486 15.208 1.00 96.44 178 PHE A C 1
ATOM 1266 O O . PHE A 1 178 ? -9.772 -2.471 16.127 1.00 96.44 178 PHE A O 1
ATOM 1273 N N . ALA A 1 179 ? -7.670 -2.168 15.372 1.00 94.19 179 ALA A N 1
ATOM 1274 C CA . ALA A 1 179 ? -7.084 -1.731 16.627 1.00 94.19 179 ALA A CA 1
ATOM 1275 C C . ALA A 1 179 ? -6.212 -0.490 16.404 1.00 94.19 179 ALA A C 1
ATOM 1277 O O . ALA A 1 179 ? -5.667 -0.268 15.323 1.00 94.19 179 ALA A O 1
ATOM 1278 N N . SER A 1 180 ? -6.067 0.330 17.442 1.00 94.56 180 SER A N 1
ATOM 1279 C CA . SER A 1 180 ? -5.210 1.511 17.392 1.00 94.56 180 SER A CA 1
ATOM 1280 C C . SER A 1 180 ? -4.559 1.773 18.741 1.00 94.56 180 SER A C 1
ATOM 1282 O O . SER A 1 180 ? -5.250 1.872 19.754 1.00 94.56 180 SER A O 1
ATOM 1284 N N . ALA A 1 181 ? -3.241 1.937 18.719 1.00 94.31 181 ALA A N 1
ATOM 1285 C CA . ALA A 1 181 ? -2.449 2.629 19.731 1.00 94.31 181 ALA A CA 1
ATOM 1286 C C . ALA A 1 181 ? -2.022 4.038 19.256 1.00 94.31 181 ALA A C 1
ATOM 1288 O O . ALA A 1 181 ? -1.584 4.851 20.065 1.00 94.31 181 ALA A O 1
ATOM 1289 N N . GLY A 1 182 ? -2.160 4.333 17.958 1.00 95.75 182 GLY A N 1
ATOM 1290 C CA . GLY A 1 182 ? -1.876 5.636 17.351 1.00 95.75 182 GLY A CA 1
ATOM 1291 C C . GLY A 1 182 ? -3.101 6.544 17.193 1.00 95.75 182 GLY A C 1
ATOM 1292 O O . GLY A 1 182 ? -4.159 6.330 17.793 1.00 95.75 182 GLY A O 1
ATOM 1293 N N . THR A 1 183 ? -2.954 7.575 16.355 1.00 96.56 183 THR A N 1
ATOM 1294 C CA . THR A 1 183 ? -4.025 8.544 16.060 1.00 96.56 183 THR A CA 1
ATOM 1295 C C . THR A 1 183 ? -4.835 8.115 14.842 1.00 96.56 183 THR A C 1
ATOM 1297 O O . THR A 1 183 ? -4.284 7.943 13.759 1.00 96.56 183 THR A O 1
ATOM 1300 N N . VAL A 1 184 ? -6.157 8.025 14.990 1.00 96.44 184 VAL A N 1
ATOM 1301 C CA . VAL A 1 184 ? -7.087 7.739 13.887 1.00 96.44 184 VAL A CA 1
ATOM 1302 C C . VAL A 1 184 ? -7.959 8.964 13.640 1.00 96.44 184 VAL A C 1
ATOM 1304 O O . VAL A 1 184 ? -8.778 9.325 14.485 1.00 96.44 184 VAL A O 1
ATOM 1307 N N . ASN A 1 185 ? -7.777 9.604 12.484 1.00 96.38 185 ASN A N 1
ATOM 1308 C CA . ASN A 1 185 ? -8.544 10.784 12.079 1.00 96.38 185 ASN A CA 1
ATOM 1309 C C . ASN A 1 185 ? -9.789 10.434 11.251 1.00 96.38 185 ASN A C 1
ATOM 1311 O O . ASN A 1 185 ? -10.707 11.247 11.161 1.00 96.38 185 ASN A O 1
ATOM 1315 N N . ASN A 1 186 ? -9.826 9.239 10.660 1.00 93.75 186 ASN A N 1
ATOM 1316 C CA . ASN A 1 186 ? -10.967 8.722 9.908 1.00 93.75 186 ASN A CA 1
ATOM 1317 C C . ASN A 1 186 ? -12.183 8.438 10.807 1.00 93.75 186 ASN A C 1
ATOM 1319 O O . ASN A 1 186 ? -12.068 8.162 12.004 1.00 93.75 186 ASN A O 1
ATOM 1323 N N . ASN A 1 187 ? -13.365 8.406 10.195 1.00 93.19 187 ASN A N 1
ATOM 1324 C CA . ASN A 1 187 ? -14.535 7.774 10.797 1.00 93.19 187 ASN A CA 1
ATOM 1325 C C . ASN A 1 187 ? -14.322 6.255 10.869 1.00 93.19 187 ASN A C 1
ATOM 1327 O O . ASN A 1 187 ? -13.671 5.686 10.001 1.00 93.19 187 ASN A O 1
ATOM 1331 N N . VAL A 1 188 ? -14.898 5.577 11.864 1.00 93.00 188 VAL A N 1
ATOM 1332 C CA . VAL A 1 188 ? -14.830 4.109 11.972 1.00 93.00 188 VAL A CA 1
ATOM 1333 C C . VAL A 1 188 ? -16.242 3.534 11.947 1.00 93.00 188 VAL A C 1
ATOM 1335 O O . VAL A 1 188 ? -17.088 3.904 12.765 1.00 93.00 188 VAL A O 1
ATOM 1338 N N . ASN A 1 189 ? -16.487 2.629 11.003 1.00 91.44 189 ASN A N 1
ATOM 1339 C CA . ASN A 1 189 ? -17.746 1.929 10.802 1.00 91.44 189 ASN A CA 1
ATOM 1340 C C . ASN A 1 189 ? -17.531 0.413 10.894 1.00 91.44 189 ASN A C 1
ATOM 1342 O O . ASN A 1 189 ? -16.601 -0.127 10.302 1.00 91.44 189 ASN A O 1
ATOM 1346 N N . ILE A 1 190 ? -18.411 -0.278 11.617 1.00 88.31 190 ILE A N 1
ATOM 1347 C CA . ILE A 1 190 ? -18.382 -1.737 11.754 1.00 88.31 190 ILE A CA 1
ATOM 1348 C C . ILE A 1 190 ? -19.607 -2.290 11.032 1.00 88.31 190 ILE A C 1
ATOM 1350 O O . ILE A 1 190 ? -20.736 -2.111 11.491 1.00 88.31 190 ILE A O 1
ATOM 1354 N N . SER A 1 191 ? -19.382 -2.982 9.919 1.00 82.00 191 SER A N 1
ATOM 1355 C CA . SER A 1 191 ? -20.416 -3.605 9.099 1.00 82.00 191 SER A CA 1
ATOM 1356 C C . SER A 1 191 ? -20.943 -4.865 9.783 1.00 82.00 191 SER A C 1
ATOM 1358 O O . SER A 1 191 ? -20.547 -5.983 9.465 1.00 82.00 191 SER A O 1
ATOM 1360 N N . ARG A 1 192 ? -21.855 -4.719 10.746 1.00 69.50 192 ARG A N 1
ATOM 1361 C CA . ARG A 1 192 ? -22.579 -5.873 11.292 1.00 69.50 192 ARG A CA 1
ATOM 1362 C C . ARG A 1 192 ? -23.736 -6.239 10.366 1.00 69.50 192 ARG A C 1
ATOM 1364 O O . ARG A 1 192 ? -24.510 -5.380 9.942 1.00 69.50 192 ARG A O 1
ATOM 1371 N N . ARG A 1 193 ? -23.918 -7.535 10.082 1.00 56.50 193 ARG A N 1
ATOM 1372 C CA . ARG A 1 193 ? -25.164 -8.019 9.467 1.00 56.50 193 ARG A CA 1
ATOM 1373 C C . ARG A 1 193 ? -26.320 -7.697 10.412 1.00 56.50 193 ARG A C 1
ATOM 1375 O O . ARG A 1 193 ? -26.365 -8.197 11.537 1.00 56.50 193 ARG A O 1
ATOM 1382 N N . ARG A 1 194 ? -27.277 -6.885 9.956 1.00 53.75 194 ARG A N 1
ATOM 1383 C CA . ARG A 1 194 ? -28.525 -6.636 10.685 1.00 53.75 194 ARG A CA 1
ATOM 1384 C C . ARG A 1 194 ? -29.206 -7.976 10.981 1.00 53.75 194 ARG A C 1
ATOM 1386 O O . ARG A 1 194 ? -29.761 -8.599 10.079 1.00 53.75 194 ARG A O 1
ATOM 1393 N N . ARG A 1 195 ? -29.265 -8.395 12.249 1.00 50.16 195 ARG A N 1
ATOM 1394 C CA . ARG A 1 195 ? -30.426 -9.179 12.689 1.00 50.16 195 ARG A CA 1
ATOM 1395 C C . ARG A 1 195 ? -31.608 -8.214 12.646 1.00 50.16 195 ARG A C 1
ATOM 1397 O O . ARG A 1 195 ? -31.609 -7.218 13.367 1.00 50.16 195 ARG A O 1
ATOM 1404 N N . SER A 1 196 ? -32.549 -8.477 11.740 1.00 40.25 196 SER A N 1
ATOM 1405 C CA . SER A 1 196 ? -33.822 -7.760 11.618 1.00 40.25 196 SER A CA 1
ATOM 1406 C C . SER A 1 196 ? -34.382 -7.403 13.005 1.00 40.25 196 SER A C 1
ATOM 1408 O O . SER A 1 196 ? -34.582 -8.290 13.833 1.00 40.25 196 SER A O 1
ATOM 1410 N N . GLY A 1 197 ? -34.570 -6.106 13.275 1.00 45.41 197 GLY A N 1
ATOM 1411 C CA . GLY A 1 197 ? -35.297 -5.615 14.453 1.00 45.41 197 GLY A CA 1
ATOM 1412 C C . GLY A 1 197 ? -34.498 -4.921 15.565 1.00 45.41 197 GLY A C 1
ATOM 1413 O O . GLY A 1 197 ? -35.125 -4.390 16.478 1.00 45.41 197 GLY A O 1
ATOM 1414 N N . LEU A 1 198 ? -33.161 -4.842 15.518 1.00 40.28 198 LEU A N 1
ATOM 1415 C CA . LEU A 1 198 ? -32.408 -4.013 16.475 1.00 40.28 198 LEU A CA 1
ATOM 1416 C C . LEU A 1 198 ? -31.938 -2.715 15.806 1.00 40.28 198 LEU A C 1
ATOM 1418 O O . LEU A 1 198 ? -31.077 -2.740 14.934 1.00 40.28 198 LEU A O 1
ATOM 1422 N N . MET A 1 199 ? -32.497 -1.577 16.227 1.00 37.22 199 MET A N 1
ATOM 1423 C CA . MET A 1 199 ? -31.979 -0.253 15.877 1.00 37.22 199 MET A CA 1
ATOM 1424 C C . MET A 1 199 ? -30.535 -0.157 16.395 1.00 37.22 199 MET A C 1
ATOM 1426 O O . MET A 1 199 ? -30.284 -0.180 17.605 1.00 37.22 199 MET A O 1
ATOM 1430 N N . GLU A 1 200 ? -29.586 -0.167 15.467 1.00 47.19 200 GLU A N 1
ATOM 1431 C CA . GLU A 1 200 ? -28.157 -0.047 15.730 1.00 47.19 200 GLU A CA 1
ATOM 1432 C C . GLU A 1 200 ? -27.842 1.437 15.937 1.00 47.19 200 GLU A C 1
ATOM 1434 O O . GLU A 1 200 ? -28.296 2.284 15.168 1.00 47.19 200 GLU A O 1
ATOM 1439 N N . CYS A 1 201 ? -27.146 1.774 17.028 1.00 44.25 201 CYS A N 1
ATOM 1440 C CA . CYS A 1 201 ? -26.702 3.145 17.264 1.00 44.25 201 CYS A CA 1
ATOM 1441 C C . CYS A 1 201 ? -25.822 3.563 16.081 1.00 44.25 201 CYS A C 1
ATOM 1443 O O . CYS A 1 201 ? -24.767 2.971 15.875 1.00 44.25 201 CYS A O 1
ATOM 1445 N N . GLY A 1 202 ? -26.301 4.530 15.296 1.00 41.41 202 GLY A N 1
ATOM 1446 C CA . GLY A 1 202 ? -25.657 4.982 14.069 1.00 41.41 202 GLY A CA 1
ATOM 1447 C C . GLY A 1 202 ? -24.198 5.402 14.266 1.00 41.41 202 GLY A C 1
ATOM 1448 O O . GLY A 1 202 ? -23.795 5.861 15.336 1.00 41.41 202 GLY A O 1
ATOM 1449 N N . SER A 1 203 ? -23.425 5.222 13.200 1.00 44.34 203 SER A N 1
ATOM 1450 C CA . SER A 1 203 ? -22.015 5.585 13.046 1.00 44.34 203 SER A CA 1
ATOM 1451 C C . SER A 1 203 ? -21.714 7.046 13.420 1.00 44.34 203 SER A C 1
ATOM 1453 O O . SER A 1 203 ? -22.491 7.946 13.106 1.00 44.34 203 SER A O 1
ATOM 1455 N N . GLY A 1 204 ? -20.555 7.285 14.050 1.00 45.78 204 GLY A N 1
ATOM 1456 C CA . GLY A 1 204 ? -20.022 8.618 14.372 1.00 45.78 204 GLY A CA 1
ATOM 1457 C C . GLY A 1 204 ? -19.116 8.642 15.616 1.00 45.78 204 GLY A C 1
ATOM 1458 O O . GLY A 1 204 ? -19.038 7.654 16.349 1.00 45.78 204 GLY A O 1
ATOM 1459 N N . LYS A 1 205 ? -18.465 9.794 15.877 1.00 42.25 205 LYS A N 1
ATOM 1460 C CA . LYS A 1 205 ? -17.420 10.063 16.909 1.00 42.25 205 LYS A CA 1
ATOM 1461 C C . LYS A 1 205 ? -17.738 9.664 18.370 1.00 42.25 205 LYS A C 1
ATOM 1463 O O . LYS A 1 205 ? -16.897 9.836 19.245 1.00 42.25 205 LYS A O 1
ATOM 1468 N N . TYR A 1 206 ? -18.920 9.117 18.653 1.00 41.03 206 TYR A N 1
ATOM 1469 C CA . TYR A 1 206 ? -19.408 8.786 19.996 1.00 41.03 206 TYR A CA 1
ATOM 1470 C C . TYR A 1 206 ? -19.886 7.330 20.152 1.00 41.03 206 TYR A C 1
ATOM 1472 O O . TYR A 1 206 ? -20.664 7.028 21.062 1.00 41.03 206 TYR A O 1
ATOM 1480 N N . ALA A 1 207 ? -19.405 6.395 19.325 1.00 44.69 207 ALA A N 1
ATOM 1481 C CA . ALA A 1 207 ? -19.735 4.968 19.453 1.00 44.69 207 ALA A CA 1
ATOM 1482 C C . ALA A 1 207 ? -19.430 4.397 20.862 1.00 44.69 207 ALA A C 1
ATOM 1484 O O . ALA A 1 207 ? -20.187 3.579 21.388 1.00 44.69 207 ALA A O 1
ATOM 1485 N N . VAL A 1 208 ? -18.393 4.914 21.536 1.00 42.41 208 VAL A N 1
ATOM 1486 C CA . VAL A 1 208 ? -18.010 4.524 22.909 1.00 42.41 208 VAL A CA 1
ATOM 1487 C C . VAL A 1 208 ? -19.023 5.011 23.963 1.00 42.41 208 VAL A C 1
ATOM 1489 O O . VAL A 1 208 ? -19.278 4.330 24.958 1.00 42.41 208 VAL A O 1
ATOM 1492 N N . GLN A 1 209 ? -19.700 6.141 23.727 1.00 40.44 209 GLN A N 1
ATOM 1493 C CA . GLN A 1 209 ? -20.700 6.695 24.651 1.00 40.44 209 GLN A CA 1
ATOM 1494 C C . GLN A 1 209 ? -22.007 5.876 24.670 1.00 40.44 209 GLN A C 1
ATOM 1496 O O . GLN A 1 209 ? -22.720 5.851 25.681 1.00 40.44 209 GLN A O 1
ATOM 1501 N N . CYS A 1 210 ? -22.308 5.161 23.581 1.00 42.56 210 CYS A N 1
ATOM 1502 C CA . CYS A 1 210 ? -23.515 4.341 23.463 1.00 42.56 210 CYS A CA 1
ATOM 1503 C C . CYS A 1 210 ? -23.451 3.054 24.299 1.00 42.56 210 CYS A C 1
ATOM 1505 O O . CYS A 1 210 ? -24.442 2.706 24.947 1.00 42.56 210 CYS A O 1
ATOM 1507 N N . PHE A 1 211 ? -22.296 2.381 24.365 1.00 47.94 211 PHE A N 1
ATOM 1508 C CA . PHE A 1 211 ? -22.122 1.208 25.233 1.00 47.94 211 PHE A CA 1
ATOM 1509 C C . PHE A 1 211 ? -22.283 1.571 26.713 1.00 47.94 211 PHE A C 1
ATOM 1511 O O . PHE A 1 211 ? -23.009 0.891 27.445 1.00 47.94 211 PHE A O 1
ATOM 1518 N N . TYR A 1 212 ? -21.697 2.700 27.122 1.00 43.72 212 TYR A N 1
ATOM 1519 C CA . TYR A 1 212 ? -21.751 3.183 28.500 1.00 43.72 212 TYR A CA 1
ATOM 1520 C C . TYR A 1 212 ? -23.190 3.507 28.946 1.00 43.72 212 TYR A C 1
ATOM 1522 O O . TYR A 1 212 ? -23.654 3.028 29.983 1.00 43.72 212 TYR A O 1
ATOM 1530 N N . ARG A 1 213 ? -23.973 4.231 28.129 1.00 49.59 213 ARG A N 1
ATOM 1531 C CA . ARG A 1 213 ? -25.384 4.539 28.452 1.00 49.59 213 ARG A CA 1
ATOM 1532 C C . ARG A 1 213 ? -26.274 3.292 28.516 1.00 49.59 213 ARG A C 1
ATOM 1534 O O . ARG A 1 213 ? -27.173 3.233 29.358 1.00 49.59 213 ARG A O 1
ATOM 1541 N N . ARG A 1 214 ? -26.030 2.282 27.671 1.00 52.16 214 ARG A N 1
ATOM 1542 C CA . ARG A 1 214 ? -26.825 1.039 27.642 1.00 52.16 214 ARG A CA 1
ATOM 1543 C C . ARG A 1 214 ? -26.555 0.146 28.852 1.00 52.16 214 ARG A C 1
ATOM 1545 O O . ARG A 1 214 ? -27.499 -0.441 29.381 1.00 52.16 214 ARG A O 1
ATOM 1552 N N . TYR A 1 215 ? -25.304 0.094 29.314 1.00 49.88 215 TYR A N 1
ATOM 1553 C CA . TYR A 1 215 ? -24.940 -0.575 30.563 1.00 49.88 215 TYR A CA 1
ATOM 1554 C C . TYR A 1 215 ? -25.732 0.010 31.742 1.00 49.88 215 TYR A C 1
ATOM 1556 O O . TYR A 1 215 ? -26.435 -0.720 32.441 1.00 49.88 215 TYR A O 1
ATOM 1564 N N . HIS A 1 216 ? -25.748 1.338 31.889 1.00 54.91 216 HIS A N 1
ATOM 1565 C CA . HIS A 1 216 ? -26.472 1.992 32.984 1.00 54.91 216 HIS A CA 1
ATOM 1566 C C . HIS A 1 216 ? -28.004 1.889 32.882 1.00 54.91 216 HIS A C 1
ATOM 1568 O O . HIS A 1 216 ? -28.675 1.763 33.906 1.00 54.91 216 HIS A O 1
ATOM 1574 N N . GLN A 1 217 ? -28.581 1.891 31.675 1.00 54.22 217 GLN A N 1
ATOM 1575 C CA . GLN A 1 217 ? -30.024 1.682 31.475 1.00 54.22 217 GLN A CA 1
ATOM 1576 C C . GLN A 1 217 ? -30.469 0.262 31.865 1.00 54.22 217 GLN A C 1
ATOM 1578 O O . GLN A 1 217 ? -31.494 0.102 32.531 1.00 54.22 217 GLN A O 1
ATOM 1583 N N . ARG A 1 218 ? -29.680 -0.770 31.526 1.00 61.47 218 ARG A N 1
ATOM 1584 C CA . ARG A 1 218 ? -29.957 -2.157 31.942 1.00 61.47 218 ARG A CA 1
ATOM 1585 C C . ARG A 1 218 ? -29.860 -2.336 33.455 1.00 61.47 218 ARG A C 1
ATOM 1587 O O . ARG A 1 218 ? -30.742 -2.967 34.029 1.00 61.47 218 ARG A O 1
ATOM 1594 N N . GLN A 1 219 ? -28.868 -1.717 34.098 1.00 63.97 219 GLN A N 1
ATOM 1595 C CA . GLN A 1 219 ? -28.742 -1.736 35.560 1.00 63.97 219 GLN A CA 1
ATOM 1596 C C . GLN A 1 219 ? -29.966 -1.109 36.246 1.00 63.97 219 GLN A C 1
ATOM 1598 O O . GLN A 1 219 ? -30.525 -1.690 37.173 1.00 63.97 219 GLN A O 1
ATOM 1603 N N . ARG A 1 220 ? -30.472 0.023 35.735 1.00 63.31 220 ARG A N 1
ATOM 1604 C CA . ARG A 1 220 ? -31.694 0.658 36.264 1.00 63.31 220 ARG A CA 1
ATOM 1605 C C . ARG A 1 220 ? -32.948 -0.202 36.074 1.00 63.31 220 ARG A C 1
ATOM 1607 O O . ARG A 1 220 ? -33.796 -0.238 36.962 1.00 63.31 220 ARG A O 1
ATOM 1614 N N . HIS A 1 221 ? -33.074 -0.906 34.948 1.00 64.00 221 HIS A N 1
ATOM 1615 C CA . HIS A 1 221 ? -34.195 -1.824 34.717 1.00 64.00 221 HIS A CA 1
ATOM 1616 C C . HIS A 1 221 ? -34.145 -3.054 35.632 1.00 64.00 221 HIS A C 1
ATOM 1618 O O . HIS A 1 221 ? -35.173 -3.427 36.191 1.00 64.00 221 HIS A O 1
ATOM 1624 N N . GLN A 1 222 ? -32.964 -3.646 35.833 1.00 66.69 222 GLN A N 1
ATOM 1625 C CA . GLN A 1 222 ? -32.781 -4.772 36.754 1.00 66.69 222 GLN A CA 1
ATOM 1626 C C . GLN A 1 222 ? -33.046 -4.369 38.210 1.00 66.69 222 GLN A C 1
ATOM 1628 O O . GLN A 1 222 ? -33.723 -5.099 38.929 1.00 66.69 222 GLN A O 1
ATOM 1633 N N . GLN A 1 223 ? -32.606 -3.179 38.626 1.00 65.69 223 GLN A N 1
ATOM 1634 C CA . GLN A 1 223 ? -32.887 -2.645 39.963 1.00 65.69 223 GLN A CA 1
ATOM 1635 C C . GLN A 1 223 ? -34.385 -2.402 40.196 1.00 65.69 223 GLN A C 1
ATOM 1637 O O . GLN A 1 223 ? -34.894 -2.729 41.264 1.00 65.69 223 GLN A O 1
ATOM 1642 N N . ARG A 1 224 ? -35.117 -1.892 39.195 1.00 67.81 224 ARG A N 1
ATOM 1643 C CA . ARG A 1 224 ? -36.580 -1.723 39.277 1.00 67.81 224 ARG A CA 1
ATOM 1644 C C . ARG A 1 224 ? -37.324 -3.057 39.345 1.00 67.81 224 ARG A C 1
ATOM 1646 O O . ARG A 1 224 ? -38.242 -3.190 40.145 1.00 67.81 224 ARG A O 1
ATOM 1653 N N . TYR A 1 225 ? -36.906 -4.049 38.559 1.00 59.22 225 TYR A N 1
ATOM 1654 C CA . TYR A 1 225 ? -37.472 -5.401 38.631 1.00 59.22 225 TYR A CA 1
ATOM 1655 C C . TYR A 1 225 ? -37.230 -6.054 39.998 1.00 59.22 225 TYR A C 1
ATOM 1657 O O . TYR A 1 225 ? -38.151 -6.622 40.579 1.00 59.22 225 TYR A O 1
ATOM 1665 N N . ALA A 1 226 ? -36.018 -5.928 40.543 1.00 64.19 226 ALA A N 1
ATOM 1666 C CA . ALA A 1 226 ? -35.687 -6.448 41.868 1.00 64.19 226 ALA A CA 1
ATOM 1667 C C . ALA A 1 226 ? -36.444 -5.725 43.000 1.00 64.19 226 ALA A C 1
ATOM 1669 O O . ALA A 1 226 ? -36.796 -6.355 43.996 1.00 64.19 226 ALA A O 1
ATOM 1670 N N . ALA A 1 227 ? -36.719 -4.424 42.851 1.00 65.06 227 ALA A N 1
ATOM 1671 C CA . ALA A 1 227 ? -37.524 -3.658 43.801 1.00 65.06 227 ALA A CA 1
ATOM 1672 C C . ALA A 1 227 ? -39.002 -4.090 43.793 1.00 65.06 227 ALA A C 1
ATOM 1674 O O . ALA A 1 227 ? -39.561 -4.323 44.862 1.00 65.06 227 ALA A O 1
ATOM 1675 N N . ASN A 1 228 ? -39.603 -4.293 42.613 1.00 62.09 228 ASN A N 1
ATOM 1676 C CA . ASN A 1 228 ? -40.990 -4.765 42.501 1.00 62.09 228 ASN A CA 1
ATOM 1677 C C . ASN A 1 228 ? -41.173 -6.194 43.045 1.00 62.09 228 ASN A C 1
ATOM 1679 O O . ASN A 1 228 ? -42.140 -6.468 43.748 1.00 62.09 228 ASN A O 1
ATOM 1683 N N . GLN A 1 229 ? -40.213 -7.097 42.814 1.00 58.62 229 GLN A N 1
ATOM 1684 C CA . GLN A 1 229 ? -40.279 -8.449 43.388 1.00 58.62 229 GLN A CA 1
ATOM 1685 C C . GLN A 1 229 ? -40.128 -8.473 44.918 1.00 58.62 229 GLN A C 1
ATOM 1687 O O . GLN A 1 229 ? -40.563 -9.427 45.562 1.00 58.62 229 GLN A O 1
ATOM 1692 N N . ARG A 1 230 ? -39.507 -7.447 45.520 1.00 57.41 230 ARG A N 1
ATOM 1693 C CA . ARG A 1 230 ? -39.457 -7.293 46.982 1.00 57.41 230 ARG A CA 1
ATOM 1694 C C . ARG A 1 230 ? -40.754 -6.718 47.549 1.00 57.41 230 ARG A C 1
ATOM 1696 O O . ARG A 1 230 ? -41.150 -7.161 48.621 1.00 57.41 230 ARG A O 1
ATOM 1703 N N . SER A 1 231 ? -41.430 -5.808 46.842 1.00 55.09 231 SER A N 1
ATOM 1704 C CA . SER A 1 231 ? -42.732 -5.287 47.285 1.00 55.09 231 SER A CA 1
ATOM 1705 C C . SER A 1 231 ? -43.850 -6.328 47.182 1.00 55.09 231 SER A C 1
ATOM 1707 O O . SER A 1 231 ? -44.694 -6.394 48.064 1.00 55.09 231 SER A O 1
ATOM 1709 N N . GLU A 1 232 ? -43.832 -7.196 46.165 1.00 53.41 232 GLU A N 1
ATOM 1710 C CA . GLU A 1 232 ? -44.835 -8.266 46.015 1.00 53.41 232 GLU A CA 1
ATOM 1711 C C . GLU A 1 232 ? -44.718 -9.356 47.094 1.00 53.41 232 GLU A C 1
ATOM 1713 O O . GLU A 1 232 ? -45.727 -9.929 47.492 1.00 53.41 232 GLU A O 1
ATOM 1718 N N . ARG A 1 233 ? -43.516 -9.602 47.641 1.00 51.69 233 ARG A N 1
ATOM 1719 C CA . ARG A 1 233 ? -43.329 -10.516 48.787 1.00 51.69 233 ARG A CA 1
ATOM 1720 C C . ARG A 1 233 ? -43.775 -9.926 50.128 1.00 51.69 233 ARG A C 1
ATOM 1722 O O . ARG A 1 233 ? -43.978 -10.688 51.060 1.00 51.69 233 ARG A O 1
ATOM 1729 N N . GLN A 1 234 ? -43.923 -8.605 50.237 1.00 52.84 234 GLN A N 1
ATOM 1730 C CA . GLN A 1 234 ? -44.381 -7.934 51.463 1.00 52.84 234 GLN A CA 1
ATOM 1731 C C . GLN A 1 234 ? -45.907 -7.758 51.532 1.00 52.84 234 GLN A C 1
ATOM 1733 O O . GLN A 1 234 ? -46.416 -7.379 52.578 1.00 52.84 234 GLN A O 1
ATOM 1738 N N . CYS A 1 235 ? -46.643 -8.048 50.455 1.00 52.28 235 CYS A N 1
ATOM 1739 C CA . CYS A 1 235 ? -48.112 -8.024 50.437 1.00 52.28 235 CYS A CA 1
ATOM 1740 C C . CYS A 1 235 ? -48.751 -9.422 50.577 1.00 52.28 235 CYS A C 1
ATOM 1742 O O . CYS A 1 235 ? -49.945 -9.564 50.324 1.00 52.28 235 CYS A O 1
ATOM 1744 N N . GLY A 1 236 ? -47.962 -10.446 50.924 1.00 53.72 236 GLY A N 1
ATOM 1745 C CA . GLY A 1 236 ? -48.383 -11.851 50.987 1.00 53.72 236 GLY A CA 1
ATOM 1746 C C . GLY A 1 236 ? -48.276 -12.523 52.361 1.00 53.72 236 GLY A C 1
ATOM 1747 O O . GLY A 1 236 ? -48.395 -13.744 52.411 1.00 53.72 236 GLY A O 1
ATOM 1748 N N . GLU A 1 237 ? -48.059 -11.766 53.442 1.00 43.22 237 GLU A N 1
ATOM 1749 C CA . GLU A 1 237 ? -48.134 -12.238 54.839 1.00 43.22 237 GLU A CA 1
ATOM 1750 C C . GLU A 1 237 ? -49.106 -11.377 55.651 1.00 43.22 237 GLU A C 1
ATOM 1752 O O . GLU A 1 237 ? -49.085 -10.136 55.470 1.00 43.22 237 GLU A O 1
#

Secondary structure (DSSP, 8-state):
----------EEEE-SEEEE-S-B--SSTT-SBSEEEE-SSEEEE-S-EEE--SSEEEEE-SSEEEE-S-EEESSEEEE-TT-EEEE--SSS-----SEEEESSEEEE--SS-EEE-SPEESS-EEEE-SSSEEEE-SB----S-EEE-SSEEEE-TT-EES-TT---EEEE-TT-EEEESSEE-SEEEE-----TT-----SSTTHHHHHHHHHHHHHHHHHHHHHHHHHHHHS--

Sequence (237 aa):
MLFQPIQLPNTLRLTGTGTEDSNFIGLNEGDGFASLTMLGTDWELTGNVDIIGTDDSIKVDTGKLTFAGNVSNAGNTLIAEGATLQLGTGEKTGTLSGKLTNNGTLEFNQAADFNFATGITGSGTVIKTDAHTLTLTGNNSYTGDTQLNSGTMLVAEGATLGSAGNSATVTIQDGATFASAGTVNNNVNISRRRRSGLMECGSGKYAVQCFYRRYHQRQRHQQRYAANQRSERQCGE

InterPro domains:
  IPR011050 Pectin lyase fold/virulence factor [SSF51126] (119-187)
  IPR012332 Autotransporter, pectate lyase C-like domain superfamily [G3DSA:2.160.20.20] (10-164)
  IPR013425 Autotransporter-associated beta strand repeat [PF12951] (58-87)
  IPR013425 Autotransporter-associated beta strand repeat [PF12951] (127-153)
  IPR013425 Autotransporter-associated beta strand repeat [TIGR02601] (125-155)

Foldseek 3Di:
DDPDPPPDQAEAEAAAEEEEADAQQAPDVLDGGCAYEYPYAYYEYQHEHEHNHAECRYEQQEHEYEYQYEYHHNHEHEYAAHYEYEAHDLCGGRAYDYEYEYQHEYEYNHVEEDEHAHAYAYAYEYEYAHAYEYEYAHAHAYQEAYEFNHHEYEDEAPHEAHHAPRAHEHEAEPHYYYYYPYYYRYWYHYDDDDPPDDDDDDTDPCPVVVVVVVVVVVVVVVVVVVVVVVVVVVVPD